Protein AF-A0A382WDV9-F1 (afdb_monomer)

Radius of gyration: 20.96 Å; Cα contacts (8 Å, |Δi|>4): 242; chains: 1; bounding box: 57×38×76 Å

Mean predicted aligned error: 8.62 Å

pLDDT: mean 84.41, std 13.48, range [35.91, 97.94]

Foldseek 3Di:
DVVVLVVVLVVVLVVVVVVLVVLCVVQQPDDADPVLLVCLAPVVVVVCVVVVNPPPDPPVVSVVVNLSNLLSVLVSQLSPLVSLVVSLVSLVSVCRNPVLALRSLLSQLSSLVSVLVSLVVCVVSVVCVSLVVNQVSLVSNLVSLVSSVVNADLPAHDPVCLSSLVVLLVSLLVCLVCCVSNVNDLVVSLVSLVVNLSSLVSNCVHPVVSVVSNVSSVVSNVVSVVVVDDPPPDD

Structure (mmCIF, N/CA/C/O backbone):
data_AF-A0A382WDV9-F1
#
_entry.id   AF-A0A382WDV9-F1
#
loop_
_atom_site.group_PDB
_atom_site.id
_atom_site.type_symbol
_atom_site.label_atom_id
_atom_site.label_alt_id
_atom_site.label_comp_id
_atom_site.label_asym_id
_atom_site.label_entity_id
_atom_site.label_seq_id
_atom_site.pdbx_PDB_ins_code
_atom_site.Cartn_x
_atom_site.Cartn_y
_atom_site.Cartn_z
_atom_site.occupancy
_atom_site.B_iso_or_equiv
_atom_site.auth_seq_id
_atom_site.auth_comp_id
_atom_site.auth_asym_id
_atom_site.auth_atom_id
_atom_site.pdbx_PDB_model_num
ATOM 1 N N . ALA A 1 1 ? -31.879 4.215 -8.673 1.00 59.59 1 ALA A N 1
ATOM 2 C CA . ALA A 1 1 ? -30.842 4.156 -7.616 1.00 59.59 1 ALA A CA 1
ATOM 3 C C . ALA A 1 1 ? -29.435 3.907 -8.178 1.00 59.59 1 ALA A C 1
ATOM 5 O O . ALA A 1 1 ? -28.600 4.791 -8.050 1.00 59.59 1 ALA A O 1
ATOM 6 N N . LYS A 1 2 ? -29.175 2.777 -8.861 1.00 63.53 2 LYS A N 1
ATOM 7 C CA . LYS A 1 2 ? -27.837 2.413 -9.382 1.00 63.53 2 LYS A CA 1
ATOM 8 C C . LYS A 1 2 ? -27.229 3.444 -10.350 1.00 63.53 2 LYS A C 1
ATOM 10 O O . LYS A 1 2 ? -26.086 3.828 -10.171 1.00 63.53 2 LYS A O 1
ATOM 15 N N . ILE A 1 3 ? -28.017 3.966 -11.297 1.00 71.56 3 ILE A N 1
ATOM 16 C CA . ILE A 1 3 ? -27.555 4.981 -12.267 1.00 71.56 3 ILE A CA 1
ATOM 17 C C . ILE A 1 3 ? -27.091 6.265 -11.561 1.00 71.56 3 ILE A C 1
ATOM 19 O O . ILE A 1 3 ? -26.013 6.756 -11.848 1.00 71.56 3 ILE A O 1
ATOM 23 N N . ILE A 1 4 ? -27.847 6.760 -10.575 1.00 73.94 4 ILE A N 1
ATOM 24 C CA . ILE A 1 4 ? -27.496 7.972 -9.810 1.00 73.94 4 ILE A CA 1
ATOM 25 C C . ILE A 1 4 ? -26.181 7.780 -9.036 1.00 73.94 4 ILE A C 1
ATOM 27 O O . ILE A 1 4 ? -25.379 8.706 -8.925 1.00 73.94 4 ILE A O 1
ATOM 31 N N . LEU A 1 5 ? -25.960 6.582 -8.496 1.00 72.12 5 LEU A N 1
ATOM 32 C CA . LEU A 1 5 ? -24.744 6.219 -7.770 1.00 72.12 5 LEU A CA 1
ATOM 33 C C . LEU A 1 5 ? -23.534 6.182 -8.715 1.00 72.12 5 LEU A C 1
ATOM 35 O O . LEU A 1 5 ? -22.512 6.797 -8.417 1.00 72.12 5 LEU A O 1
ATOM 39 N N . GLU A 1 6 ? -23.685 5.564 -9.886 1.00 73.38 6 GLU A N 1
ATOM 40 C CA . GLU A 1 6 ? -22.664 5.558 -10.941 1.00 73.38 6 GLU A CA 1
ATOM 41 C C . GLU A 1 6 ? -22.362 6.976 -11.449 1.00 73.38 6 GLU A C 1
ATOM 43 O O . GLU A 1 6 ? -21.198 7.343 -11.584 1.00 73.38 6 GLU A O 1
ATOM 48 N N . THR A 1 7 ? -23.375 7.831 -11.632 1.00 77.12 7 THR A N 1
ATOM 49 C CA . THR A 1 7 ? -23.177 9.237 -12.023 1.00 77.12 7 THR A CA 1
ATOM 50 C C . THR A 1 7 ? -22.408 10.022 -10.958 1.00 77.12 7 THR A C 1
ATOM 52 O O . THR A 1 7 ? -21.494 10.775 -11.286 1.00 77.12 7 THR A O 1
ATOM 55 N N . LYS A 1 8 ? -22.717 9.833 -9.668 1.00 75.56 8 LYS A N 1
ATOM 56 C CA . LYS A 1 8 ? -21.982 10.478 -8.565 1.00 75.56 8 LYS A CA 1
ATOM 57 C C . LYS A 1 8 ? -20.535 9.992 -8.469 1.00 75.56 8 LYS A C 1
ATOM 59 O O . LYS A 1 8 ? -19.645 10.784 -8.163 1.00 75.56 8 LYS A O 1
ATOM 64 N N . LEU A 1 9 ? -20.293 8.705 -8.719 1.00 77.12 9 LEU A N 1
ATOM 65 C CA . LEU A 1 9 ? -18.945 8.147 -8.752 1.00 77.12 9 LEU A CA 1
ATOM 66 C C . LEU A 1 9 ? -18.163 8.714 -9.941 1.00 77.12 9 LEU A C 1
ATOM 68 O O . LEU A 1 9 ? -17.035 9.161 -9.761 1.00 77.12 9 LEU A O 1
ATOM 72 N N . ALA A 1 10 ? -18.783 8.761 -11.121 1.00 75.62 10 ALA A N 1
ATOM 73 C CA . ALA A 1 10 ? -18.202 9.346 -12.322 1.00 75.62 10 ALA A CA 1
ATOM 74 C C . ALA A 1 10 ? -17.851 10.829 -12.127 1.00 75.62 10 ALA A C 1
ATOM 76 O O . ALA A 1 10 ? -16.757 11.231 -12.501 1.00 75.62 10 ALA A O 1
ATOM 77 N N . LEU A 1 11 ? -18.711 11.620 -11.471 1.00 76.69 11 LEU A N 1
ATOM 78 C CA . LEU A 1 11 ? -18.422 13.019 -11.126 1.00 76.69 11 LEU A CA 1
ATOM 79 C C . LEU A 1 11 ? -17.193 13.145 -10.215 1.00 76.69 11 LEU A C 1
ATOM 81 O O . LEU A 1 11 ? -16.275 13.898 -10.525 1.00 76.69 11 LEU A O 1
ATOM 85 N N . LYS A 1 12 ? -17.117 12.347 -9.142 1.00 74.69 12 LYS A N 1
ATOM 86 C CA . LYS A 1 12 ? -15.939 12.339 -8.254 1.00 74.69 12 LYS A CA 1
ATOM 87 C C . LYS A 1 12 ? -14.660 11.909 -8.978 1.00 74.69 12 LYS A C 1
ATOM 89 O O . LYS A 1 12 ? -13.590 12.443 -8.698 1.00 74.69 12 LYS A O 1
ATOM 94 N N . LEU A 1 13 ? -14.756 10.939 -9.888 1.00 72.44 13 LEU A N 1
ATOM 95 C CA . LEU A 1 13 ? -13.628 10.499 -10.711 1.00 72.44 13 LEU A CA 1
ATOM 96 C C . LEU A 1 13 ? -13.225 11.560 -11.746 1.00 72.44 13 LEU A C 1
ATOM 98 O O . LEU A 1 13 ? -12.039 11.697 -12.023 1.00 72.44 13 LEU A O 1
ATOM 102 N N . LEU A 1 14 ? -14.176 12.331 -12.279 1.00 73.50 14 LEU A N 1
ATOM 103 C CA . LEU A 1 14 ? -13.928 13.420 -13.227 1.00 73.50 14 LEU A CA 1
ATOM 104 C C . LEU A 1 14 ? -13.177 14.583 -12.568 1.00 73.50 14 LEU A C 1
ATOM 106 O O . LEU A 1 14 ? -12.184 15.057 -13.120 1.00 73.50 14 LEU A O 1
ATOM 110 N N . ASP A 1 15 ? -13.610 15.004 -11.379 1.00 70.75 15 ASP A N 1
ATOM 111 C CA . ASP A 1 15 ? -12.927 16.052 -10.611 1.00 70.75 15 ASP A CA 1
ATOM 112 C C . ASP A 1 15 ? -11.486 15.640 -10.288 1.00 70.75 15 ASP A C 1
ATOM 114 O O . ASP A 1 15 ? -10.549 16.425 -10.434 1.00 70.75 15 ASP A O 1
ATOM 118 N N . PHE A 1 16 ? -11.293 14.367 -9.940 1.00 69.19 16 PHE A N 1
ATOM 119 C CA . PHE A 1 16 ? -9.974 13.787 -9.734 1.00 69.19 16 PHE A CA 1
ATOM 120 C C . PHE A 1 16 ? -9.146 13.698 -11.037 1.00 69.19 16 PHE A C 1
ATOM 122 O O . PHE A 1 16 ? -7.946 13.973 -11.032 1.00 69.19 16 PHE A O 1
ATOM 129 N N . SER A 1 17 ? -9.776 13.401 -12.178 1.00 67.69 17 SER A N 1
ATOM 130 C CA . SER A 1 17 ? -9.111 13.293 -13.486 1.00 67.69 17 SER A CA 1
ATOM 131 C C . SER A 1 17 ? -8.496 14.608 -13.973 1.00 67.69 17 SER A C 1
ATOM 133 O O . SER A 1 17 ? -7.507 14.573 -14.703 1.00 67.69 17 S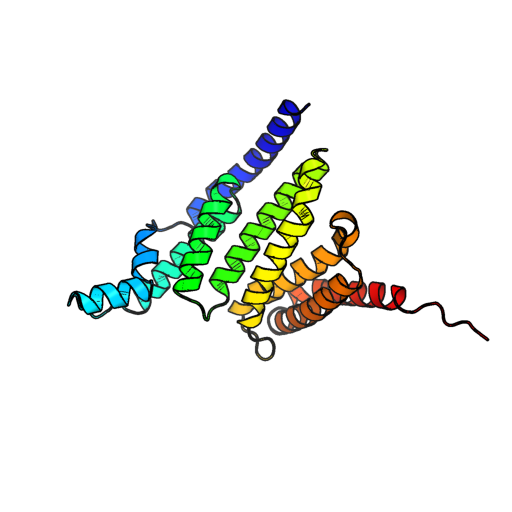ER A O 1
ATOM 135 N N . ARG A 1 18 ? -9.045 15.767 -13.583 1.00 64.31 18 ARG A N 1
ATOM 136 C CA . ARG A 1 18 ? -8.480 17.079 -13.952 1.00 64.31 18 ARG A CA 1
ATOM 137 C C . ARG A 1 18 ? -7.111 17.323 -13.312 1.00 64.31 18 ARG A C 1
ATOM 139 O O . ARG A 1 18 ? -6.245 17.918 -13.943 1.00 64.31 18 ARG A O 1
ATOM 146 N N . SER A 1 19 ? -6.899 16.816 -12.097 1.00 71.56 19 SER A N 1
ATOM 147 C CA . SER A 1 19 ? -5.581 16.804 -11.445 1.00 71.56 19 SER A CA 1
ATOM 148 C C . SER A 1 19 ? -4.627 15.842 -12.153 1.00 71.56 19 SER A C 1
ATOM 150 O O . SER A 1 19 ? -3.461 16.164 -12.382 1.00 71.56 19 SER A O 1
ATOM 152 N N . LEU A 1 20 ? -5.138 14.677 -12.554 1.00 75.69 20 LEU A N 1
ATOM 153 C CA . LEU A 1 20 ? -4.334 13.601 -13.125 1.00 75.69 20 LEU A CA 1
ATOM 154 C C . LEU A 1 20 ? -3.690 13.969 -14.468 1.00 75.69 20 LEU A C 1
ATOM 156 O O . LEU A 1 20 ? -2.572 13.553 -14.741 1.00 75.69 20 LEU A O 1
ATOM 160 N N . ASP A 1 21 ? -4.354 14.780 -15.290 1.00 73.38 21 ASP A N 1
ATOM 161 C CA . ASP A 1 21 ? -3.814 15.241 -16.575 1.00 73.38 21 ASP A CA 1
ATOM 162 C C . ASP A 1 21 ? -2.505 16.045 -16.411 1.00 73.38 21 ASP A C 1
ATOM 164 O O . ASP A 1 21 ? -1.552 15.880 -17.178 1.00 73.38 21 ASP A O 1
ATOM 168 N N . SER A 1 22 ? -2.409 16.859 -15.352 1.00 76.88 22 SER A N 1
ATOM 169 C CA . SER A 1 22 ? -1.159 17.550 -15.005 1.00 76.88 22 SER A CA 1
ATOM 170 C C . SER A 1 22 ? -0.066 16.590 -14.519 1.00 76.88 22 SER A C 1
ATOM 172 O O . SER A 1 22 ? 1.091 16.736 -14.912 1.00 76.88 22 SER A O 1
ATOM 174 N N . GLU A 1 23 ? -0.428 15.567 -13.739 1.00 73.00 23 GLU A N 1
ATOM 175 C CA . GLU A 1 23 ? 0.510 14.549 -13.251 1.00 73.00 23 GLU A CA 1
ATOM 176 C C . GLU A 1 23 ? 1.033 13.659 -14.384 1.00 73.00 23 GLU A C 1
ATOM 178 O O . GLU A 1 23 ? 2.219 13.338 -14.409 1.00 73.00 23 GLU A O 1
ATOM 183 N N . ILE A 1 24 ? 0.182 13.299 -15.351 1.00 76.38 24 ILE A N 1
ATOM 184 C CA . ILE A 1 24 ? 0.565 12.519 -16.535 1.00 76.38 24 ILE A CA 1
ATOM 185 C C . ILE A 1 24 ? 1.657 13.247 -17.311 1.00 76.38 24 ILE A C 1
ATOM 187 O O . ILE A 1 24 ? 2.703 12.660 -17.583 1.00 76.38 24 ILE A O 1
ATOM 191 N N . ARG A 1 25 ? 1.442 14.531 -17.624 1.00 74.62 25 ARG A N 1
ATOM 192 C CA . ARG A 1 25 ? 2.422 15.337 -18.365 1.00 74.62 25 ARG A CA 1
ATOM 193 C C . ARG A 1 25 ? 3.723 15.550 -17.595 1.00 74.62 25 ARG A C 1
ATOM 195 O O . ARG A 1 25 ? 4.776 15.639 -18.216 1.00 74.62 25 ARG A O 1
ATOM 202 N N . ALA A 1 26 ? 3.659 15.628 -16.266 1.00 76.88 26 ALA A N 1
ATOM 203 C CA . ALA A 1 26 ? 4.842 15.807 -15.430 1.00 76.88 26 ALA A CA 1
ATOM 204 C C . ALA A 1 26 ? 5.667 14.516 -15.270 1.00 76.88 26 ALA A C 1
ATOM 206 O O . ALA A 1 26 ? 6.895 14.577 -15.255 1.00 76.88 26 ALA A O 1
ATOM 207 N N . ASN A 1 27 ? 5.010 13.355 -15.156 1.00 73.75 27 ASN A N 1
ATOM 208 C CA . ASN A 1 27 ? 5.662 12.095 -14.781 1.00 73.75 27 ASN A CA 1
ATOM 209 C C . ASN A 1 27 ? 5.955 11.163 -15.967 1.00 73.75 27 ASN A C 1
ATOM 211 O O . ASN A 1 27 ? 6.948 10.436 -15.934 1.00 73.75 27 ASN A O 1
ATOM 215 N N . ILE A 1 28 ? 5.124 11.163 -17.016 1.00 77.94 28 ILE A N 1
ATOM 216 C CA . ILE A 1 28 ? 5.338 10.347 -18.220 1.00 77.94 28 ILE A CA 1
ATOM 217 C C . ILE A 1 28 ? 5.990 11.225 -19.288 1.00 77.94 28 ILE A C 1
ATOM 219 O O . ILE A 1 28 ? 5.332 11.796 -20.152 1.00 77.94 28 ILE A O 1
ATOM 223 N N . THR A 1 29 ? 7.316 11.333 -19.218 1.00 73.06 29 THR A N 1
ATOM 224 C CA . THR A 1 29 ? 8.123 12.110 -20.175 1.00 73.06 29 THR A CA 1
ATOM 225 C C . THR A 1 29 ? 8.648 11.271 -21.343 1.00 73.06 29 THR A C 1
ATOM 227 O O . THR A 1 29 ? 9.162 11.823 -22.313 1.00 73.06 29 THR A O 1
ATOM 230 N N . MET A 1 30 ? 8.522 9.940 -21.273 1.00 74.69 30 MET A N 1
ATOM 231 C CA . MET A 1 30 ? 8.955 9.003 -22.314 1.00 74.69 30 MET A CA 1
ATOM 232 C C . MET A 1 30 ? 7.939 7.869 -22.494 1.00 74.69 30 MET A C 1
ATOM 234 O O . MET A 1 30 ? 7.407 7.377 -21.494 1.00 74.69 30 MET A O 1
ATOM 238 N N . PRO A 1 31 ? 7.708 7.400 -23.735 1.00 74.75 31 PRO A N 1
ATOM 239 C CA . PRO A 1 31 ? 6.879 6.230 -23.976 1.00 74.75 31 PRO A CA 1
ATOM 240 C C . PRO A 1 31 ? 7.546 4.957 -23.437 1.00 74.75 31 PRO A C 1
ATOM 242 O O . PRO A 1 31 ? 8.778 4.861 -23.324 1.00 74.75 31 PRO A O 1
ATOM 245 N N . LEU A 1 32 ? 6.699 3.983 -23.117 1.00 78.94 32 LEU A N 1
ATOM 246 C CA . LEU A 1 32 ? 7.071 2.654 -22.652 1.00 78.94 32 LEU A CA 1
ATOM 247 C C . LEU A 1 32 ? 6.229 1.622 -23.404 1.00 78.94 32 LEU A C 1
ATOM 249 O O . LEU A 1 32 ? 5.005 1.617 -23.256 1.00 78.94 32 LEU A O 1
ATOM 253 N N . SER A 1 33 ? 6.876 0.748 -24.174 1.00 81.25 33 SER A N 1
ATOM 254 C CA . SER A 1 33 ? 6.244 -0.491 -24.638 1.00 81.25 33 SER A CA 1
ATOM 255 C C . SER A 1 33 ? 6.347 -1.576 -23.565 1.00 81.25 33 SER A C 1
ATOM 257 O O . SER A 1 33 ? 7.336 -1.651 -22.838 1.00 81.25 33 SER A O 1
ATOM 259 N N . MET A 1 34 ? 5.343 -2.451 -23.476 1.00 77.00 34 MET A N 1
ATOM 260 C CA . MET A 1 34 ? 5.409 -3.619 -22.591 1.00 77.00 34 MET A CA 1
ATOM 261 C C . MET A 1 34 ? 6.521 -4.586 -23.018 1.00 77.00 34 MET A C 1
ATOM 263 O O . MET A 1 34 ? 7.172 -5.184 -22.161 1.00 77.00 34 MET A O 1
ATOM 267 N N . ASP A 1 35 ? 6.794 -4.661 -24.324 1.00 79.38 35 ASP A N 1
ATOM 268 C CA . ASP A 1 35 ? 7.862 -5.491 -24.882 1.00 79.38 35 ASP A CA 1
ATOM 269 C C . ASP A 1 35 ? 9.232 -5.083 -24.317 1.00 79.38 35 ASP A C 1
ATOM 271 O O . ASP A 1 35 ? 10.061 -5.943 -24.030 1.00 79.38 35 ASP A O 1
ATOM 275 N N . GLU A 1 36 ? 9.450 -3.783 -24.046 1.00 77.19 36 GLU A N 1
ATOM 276 C CA . GLU A 1 36 ? 10.684 -3.291 -23.410 1.00 77.19 36 GLU A CA 1
ATOM 277 C C . GLU A 1 36 ? 10.921 -3.951 -22.044 1.00 77.19 36 GLU A C 1
ATOM 279 O O . GLU A 1 36 ? 12.068 -4.204 -21.689 1.00 77.19 36 GLU A O 1
ATOM 284 N N . ILE A 1 37 ? 9.863 -4.247 -21.279 1.00 77.69 37 ILE A N 1
ATOM 285 C CA . ILE A 1 37 ? 9.969 -4.938 -19.985 1.00 77.69 37 ILE A CA 1
ATOM 286 C C . ILE A 1 37 ? 10.196 -6.438 -20.200 1.00 77.69 37 ILE A C 1
ATOM 288 O O . ILE A 1 37 ? 11.010 -7.039 -19.500 1.00 77.69 37 ILE A O 1
ATOM 292 N N . ASP A 1 38 ? 9.511 -7.045 -21.171 1.00 78.44 38 ASP A N 1
ATOM 293 C CA . ASP A 1 38 ? 9.645 -8.474 -21.470 1.00 78.44 38 ASP A CA 1
ATOM 294 C C . ASP A 1 38 ? 11.059 -8.836 -21.947 1.00 78.44 38 ASP A C 1
ATOM 296 O O . ASP A 1 38 ? 11.594 -9.874 -21.547 1.00 78.44 38 ASP A O 1
ATOM 300 N N . HIS A 1 39 ? 11.713 -7.946 -22.698 1.00 74.81 39 HIS A N 1
ATOM 301 C CA . HIS A 1 39 ? 13.114 -8.096 -23.093 1.00 74.81 39 HIS A CA 1
ATOM 302 C C . HIS A 1 39 ? 14.090 -8.104 -21.905 1.00 74.81 39 HIS A C 1
ATOM 304 O O . HIS A 1 39 ? 15.186 -8.652 -22.021 1.00 74.81 39 HIS A O 1
ATOM 310 N N . LEU A 1 40 ? 13.703 -7.553 -20.748 1.00 73.12 40 LEU A N 1
ATOM 311 C CA . LEU A 1 40 ? 14.511 -7.605 -19.525 1.00 73.12 40 LEU A CA 1
ATOM 312 C C . LEU A 1 40 ? 14.323 -8.900 -18.727 1.00 73.12 40 LEU A C 1
ATOM 314 O O . LEU A 1 40 ? 15.036 -9.119 -17.745 1.00 73.12 40 LEU A O 1
ATOM 318 N N . SER A 1 41 ? 13.366 -9.751 -19.105 1.00 73.31 41 SER A N 1
ATOM 319 C CA . SER A 1 41 ? 13.110 -11.000 -18.393 1.00 73.31 41 SER A CA 1
ATOM 320 C C . SER A 1 41 ? 14.307 -11.953 -18.518 1.00 73.31 41 SER A C 1
ATOM 322 O O . SER A 1 41 ? 14.784 -12.193 -19.632 1.00 73.31 41 SER A O 1
ATOM 324 N N . PRO A 1 42 ? 14.744 -12.609 -17.422 1.00 66.50 42 PRO A N 1
ATOM 325 C CA . PRO A 1 42 ? 15.797 -13.628 -17.473 1.00 66.50 42 PRO A CA 1
ATOM 326 C C . PRO A 1 42 ? 15.496 -14.762 -18.463 1.00 66.50 42 PRO A C 1
ATOM 328 O O . PRO A 1 42 ? 16.408 -15.341 -19.047 1.00 66.50 42 PRO A O 1
ATOM 331 N N . ARG A 1 43 ? 14.207 -15.064 -18.685 1.00 67.62 43 ARG A N 1
ATOM 332 C CA . ARG A 1 43 ? 13.769 -16.055 -19.679 1.00 67.62 43 ARG A CA 1
ATOM 333 C C . ARG A 1 43 ? 14.050 -15.595 -21.104 1.00 67.62 43 ARG A C 1
ATOM 335 O O . ARG A 1 43 ? 14.486 -16.401 -21.915 1.00 67.62 43 ARG A O 1
ATOM 342 N N . HIS A 1 44 ? 13.813 -14.319 -21.397 1.00 63.91 44 HIS A N 1
ATOM 343 C CA . HIS A 1 44 ? 14.075 -13.758 -22.716 1.00 63.91 44 HIS A CA 1
ATOM 344 C C . HIS A 1 44 ? 15.580 -13.740 -23.010 1.00 63.91 44 HIS A C 1
ATOM 346 O O . HIS A 1 44 ? 15.993 -14.183 -24.077 1.00 63.91 44 HIS A O 1
ATOM 352 N N . GLY A 1 45 ? 16.404 -13.351 -22.029 1.00 61.34 45 GLY A N 1
ATOM 353 C CA . GLY A 1 45 ? 17.865 -13.427 -22.134 1.00 61.34 45 GLY A CA 1
ATOM 354 C C . GLY A 1 45 ? 18.373 -14.843 -22.431 1.00 61.34 45 GLY A C 1
ATOM 355 O O . GLY A 1 45 ? 19.147 -15.022 -23.364 1.00 61.34 45 GLY A O 1
ATOM 356 N N . ALA A 1 46 ? 17.870 -15.857 -21.717 1.00 61.22 46 ALA A N 1
ATOM 357 C CA . ALA A 1 46 ? 18.246 -17.255 -21.945 1.00 61.22 46 ALA A CA 1
ATOM 358 C C . ALA A 1 46 ? 17.839 -17.774 -23.339 1.00 61.22 46 ALA A C 1
ATOM 360 O O . ALA A 1 46 ? 18.587 -18.523 -23.963 1.00 61.22 46 ALA A O 1
ATOM 361 N N . VAL A 1 47 ? 16.669 -17.367 -23.847 1.00 64.50 47 VAL A N 1
ATOM 362 C CA . VAL A 1 47 ? 16.213 -17.721 -25.203 1.00 64.50 47 VAL A CA 1
ATOM 363 C C . VAL A 1 47 ? 17.088 -17.053 -26.266 1.00 64.50 47 VAL A C 1
ATOM 365 O O . VAL A 1 47 ? 17.493 -17.711 -27.219 1.00 64.50 47 VAL A O 1
ATOM 368 N N . MET A 1 48 ? 17.423 -15.773 -26.101 1.00 62.41 48 MET A N 1
ATOM 369 C CA . MET A 1 48 ? 18.271 -15.049 -27.057 1.00 62.41 48 MET A CA 1
ATOM 370 C C . MET A 1 48 ? 19.719 -15.556 -27.045 1.00 62.41 48 MET A C 1
ATOM 372 O O . MET A 1 48 ? 20.329 -15.688 -28.106 1.00 62.41 48 MET A O 1
ATOM 376 N N . GLU A 1 49 ? 20.238 -15.925 -25.871 1.00 61.62 49 GLU A N 1
ATOM 377 C CA . GLU A 1 49 ? 21.546 -16.569 -25.719 1.00 61.62 49 GLU A CA 1
ATOM 378 C C . GLU A 1 49 ? 21.576 -17.956 -26.382 1.00 61.62 49 GLU A C 1
ATOM 380 O O . GLU A 1 49 ? 22.522 -18.269 -27.106 1.00 61.62 49 GLU A O 1
ATOM 385 N N . PHE A 1 50 ? 20.511 -18.752 -26.225 1.00 66.50 50 PHE A N 1
ATOM 386 C CA . PHE A 1 50 ? 20.349 -20.039 -26.911 1.00 66.50 50 PHE A CA 1
ATOM 387 C C . PHE A 1 50 ? 20.278 -19.896 -28.442 1.00 66.50 50 PHE A C 1
ATOM 389 O O . PHE A 1 50 ? 20.814 -20.731 -29.165 1.00 66.50 50 PHE A O 1
ATOM 396 N N . LEU A 1 51 ? 19.666 -18.820 -28.947 1.00 75.81 51 LEU A N 1
ATOM 397 C CA . LEU A 1 51 ? 19.559 -18.522 -30.382 1.00 75.81 51 LEU A CA 1
ATOM 398 C C . LEU A 1 51 ? 20.822 -17.869 -30.979 1.00 75.81 51 LEU A C 1
ATOM 400 O O . LEU A 1 51 ? 20.810 -17.450 -32.135 1.00 75.81 51 LEU A O 1
ATOM 404 N N . GLY A 1 52 ? 21.917 -17.771 -30.216 1.00 56.72 52 GLY A N 1
ATOM 405 C CA . GLY A 1 52 ? 23.190 -17.211 -30.682 1.00 56.72 52 GLY A CA 1
ATOM 406 C C . GLY A 1 52 ? 23.201 -15.686 -30.819 1.00 56.72 52 GLY A C 1
ATOM 407 O O . GLY A 1 52 ? 24.197 -15.117 -31.268 1.00 56.72 52 GLY A O 1
ATOM 408 N N . ASN A 1 53 ? 22.131 -15.008 -30.396 1.00 58.34 53 ASN A N 1
ATOM 409 C CA . ASN A 1 53 ? 22.013 -13.560 -30.466 1.00 58.34 53 ASN A CA 1
ATOM 410 C C . ASN A 1 53 ? 22.616 -12.947 -29.196 1.00 58.34 53 ASN A C 1
ATOM 412 O O . ASN A 1 53 ? 21.929 -12.639 -28.222 1.00 58.34 53 ASN A O 1
ATOM 416 N N . LYS A 1 54 ? 23.944 -12.790 -29.186 1.00 52.00 54 LYS A N 1
ATOM 417 C CA . LYS A 1 54 ? 24.631 -12.022 -28.144 1.00 52.00 54 LYS A CA 1
ATOM 418 C C . LYS A 1 54 ? 24.415 -10.533 -28.392 1.00 52.00 54 LYS A C 1
ATOM 420 O O . LYS A 1 54 ? 25.306 -9.852 -28.896 1.00 52.00 54 LYS A O 1
ATOM 425 N N . GLU A 1 55 ? 23.276 -9.996 -27.962 1.00 53.47 55 GLU A N 1
ATOM 426 C CA . GLU A 1 55 ? 23.228 -8.578 -27.595 1.00 53.47 55 GLU A CA 1
ATOM 427 C C . GLU A 1 55 ? 24.079 -8.381 -26.329 1.00 53.47 55 GLU A C 1
ATOM 429 O O . GLU A 1 55 ? 23.605 -8.293 -25.196 1.00 53.47 55 GLU A O 1
ATOM 434 N N . LEU A 1 56 ? 25.397 -8.376 -26.535 1.00 45.16 56 LEU A N 1
ATOM 435 C CA . LEU A 1 56 ? 26.402 -7.978 -25.565 1.00 45.16 56 LEU A CA 1
ATOM 436 C C . LEU A 1 56 ? 26.171 -6.502 -25.227 1.00 45.16 56 LEU A C 1
ATOM 438 O O . LEU A 1 56 ? 26.692 -5.606 -25.884 1.00 45.16 56 LEU A O 1
ATOM 442 N N . GLY A 1 57 ? 25.382 -6.254 -24.185 1.00 47.44 57 GLY A N 1
ATOM 443 C CA . GLY A 1 57 ? 25.313 -4.947 -23.541 1.00 47.44 57 GLY A CA 1
ATOM 444 C C . GLY A 1 57 ? 23.942 -4.283 -23.570 1.00 47.44 57 GLY A C 1
ATOM 445 O O . GLY A 1 57 ? 23.798 -3.159 -24.057 1.00 47.44 57 GLY A O 1
ATOM 446 N N . SER A 1 58 ? 22.963 -4.868 -22.876 1.00 52.50 58 SER A N 1
ATOM 447 C CA . SER A 1 58 ? 22.062 -4.017 -22.092 1.00 52.50 58 SER A CA 1
ATOM 448 C C . SER A 1 58 ? 22.921 -3.335 -21.025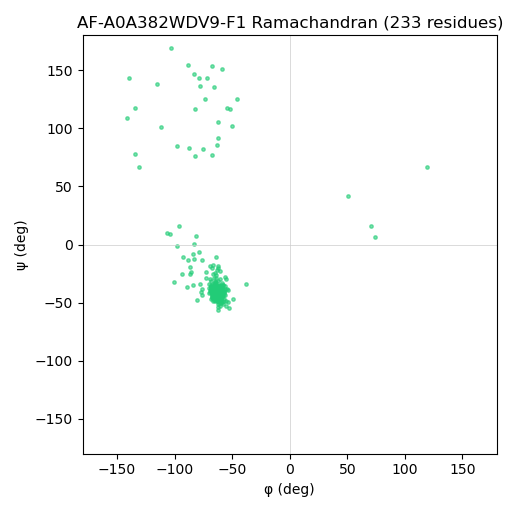 1.00 52.50 58 SER A C 1
ATOM 450 O O . SER A 1 58 ? 23.085 -3.843 -19.917 1.00 52.50 58 SER A O 1
ATOM 452 N N . THR A 1 59 ? 23.540 -2.207 -21.386 1.00 62.41 59 THR A N 1
ATOM 453 C CA . THR A 1 59 ? 24.217 -1.314 -20.447 1.00 62.41 59 THR A CA 1
ATOM 454 C C . THR A 1 59 ? 23.282 -1.133 -19.262 1.00 62.41 59 THR A C 1
ATOM 456 O O . THR A 1 59 ? 22.125 -0.781 -19.454 1.00 62.41 59 THR A O 1
ATOM 459 N N . TYR A 1 60 ? 23.749 -1.412 -18.047 1.00 64.12 60 TYR A N 1
ATOM 460 C CA . TYR A 1 60 ? 22.996 -1.286 -16.791 1.00 64.12 60 TYR A CA 1
ATOM 461 C C . TYR A 1 60 ? 22.063 -0.051 -16.750 1.00 64.12 60 TYR A C 1
ATOM 463 O O . TYR A 1 60 ? 20.937 -0.113 -16.259 1.00 64.12 60 TYR A O 1
ATOM 471 N N . ASN A 1 61 ? 22.491 1.044 -17.382 1.00 74.31 61 ASN A N 1
ATOM 472 C CA . ASN A 1 61 ? 21.723 2.268 -17.599 1.00 74.31 61 ASN A CA 1
ATOM 473 C C . ASN A 1 61 ? 20.404 2.082 -18.380 1.00 74.31 61 ASN A C 1
ATOM 475 O O . ASN A 1 61 ? 19.399 2.665 -17.985 1.00 74.31 61 ASN A O 1
ATOM 479 N N . LYS A 1 62 ? 20.365 1.276 -19.452 1.00 77.62 62 LYS A N 1
ATOM 480 C CA . LYS A 1 62 ? 19.141 0.955 -20.213 1.00 77.62 62 LYS A CA 1
ATOM 481 C C . LYS A 1 62 ? 18.144 0.170 -19.360 1.00 77.62 62 LYS A C 1
ATOM 483 O O . LYS A 1 62 ? 16.970 0.523 -19.316 1.00 77.62 62 LYS A O 1
ATOM 488 N N . HIS A 1 63 ? 18.626 -0.834 -18.629 1.00 79.44 63 HIS A N 1
ATOM 489 C CA . HIS A 1 63 ? 17.805 -1.633 -17.718 1.00 79.44 63 HIS A CA 1
ATOM 490 C C . HIS A 1 63 ? 17.164 -0.760 -16.627 1.00 79.44 63 HIS A C 1
ATOM 492 O O . HIS A 1 63 ? 15.947 -0.754 -16.449 1.00 79.44 63 HIS A O 1
ATOM 498 N N . GLN A 1 64 ? 17.976 0.066 -15.961 1.00 81.06 64 GLN A N 1
ATOM 499 C CA . GLN A 1 64 ? 17.499 1.008 -14.946 1.00 81.06 64 GLN A CA 1
ATOM 500 C C . GLN A 1 64 ? 16.538 2.059 -15.519 1.00 81.06 64 GLN A C 1
ATOM 502 O O . GLN A 1 64 ? 15.581 2.449 -14.850 1.00 81.06 64 GLN A O 1
ATOM 507 N N . LEU A 1 65 ? 16.754 2.510 -16.759 1.00 83.69 65 LEU A N 1
ATOM 508 C CA . LEU A 1 65 ? 15.856 3.445 -17.434 1.00 83.69 65 LEU A CA 1
ATOM 509 C C . LEU A 1 65 ? 14.469 2.830 -17.663 1.00 83.69 65 LEU A C 1
ATOM 511 O O . LEU A 1 65 ? 13.470 3.463 -17.326 1.00 83.69 65 LEU A O 1
ATOM 515 N N . ILE A 1 66 ? 14.398 1.604 -18.187 1.00 84.06 66 ILE A N 1
ATOM 516 C CA . ILE A 1 66 ? 13.129 0.907 -18.449 1.00 84.06 66 ILE A CA 1
ATOM 517 C C . ILE A 1 66 ? 12.363 0.666 -17.141 1.00 84.06 66 ILE A C 1
ATOM 519 O O . ILE A 1 66 ? 11.166 0.944 -17.075 1.00 84.06 66 ILE A O 1
ATOM 523 N N . ILE A 1 67 ? 13.048 0.251 -16.068 1.00 85.38 67 ILE A N 1
ATOM 524 C CA . ILE A 1 67 ? 12.425 0.095 -14.743 1.00 85.38 67 ILE A CA 1
ATOM 525 C C . ILE A 1 67 ? 11.836 1.425 -14.256 1.00 85.38 67 ILE A C 1
ATOM 527 O O . ILE A 1 67 ? 10.688 1.468 -13.813 1.00 85.38 67 ILE A O 1
ATOM 531 N N . ARG A 1 68 ? 12.585 2.531 -14.362 1.00 85.06 68 ARG A N 1
ATOM 532 C CA . ARG A 1 68 ? 12.100 3.860 -13.950 1.00 85.06 68 ARG A CA 1
ATOM 533 C C . ARG A 1 68 ? 10.886 4.305 -14.759 1.00 85.06 68 ARG A C 1
ATOM 535 O O . ARG A 1 68 ? 9.925 4.786 -14.162 1.00 85.06 68 ARG A O 1
ATOM 542 N N . LYS A 1 69 ? 10.898 4.106 -16.083 1.00 87.88 69 LYS A N 1
ATOM 543 C CA . LYS A 1 69 ? 9.737 4.371 -16.947 1.00 87.88 69 LYS A CA 1
ATOM 544 C C . LYS A 1 69 ? 8.520 3.567 -16.489 1.00 87.88 69 LYS A C 1
ATOM 546 O O . LYS A 1 69 ? 7.443 4.126 -16.318 1.00 87.88 69 LYS A O 1
ATOM 551 N N . ALA A 1 70 ? 8.695 2.268 -16.250 1.00 88.12 70 ALA A N 1
ATOM 552 C CA . ALA A 1 70 ? 7.613 1.386 -15.832 1.00 88.12 70 ALA A CA 1
ATOM 553 C C . ALA A 1 70 ? 7.031 1.782 -14.469 1.00 88.12 70 ALA A C 1
ATOM 555 O O . ALA A 1 70 ? 5.811 1.820 -14.315 1.00 88.12 70 ALA A O 1
ATOM 556 N N . ILE A 1 71 ? 7.877 2.170 -13.510 1.00 88.06 71 ILE A N 1
ATOM 557 C CA . ILE A 1 71 ? 7.427 2.722 -12.226 1.00 88.06 71 ILE A CA 1
ATOM 558 C C . ILE A 1 71 ? 6.647 4.027 -12.426 1.00 88.06 71 ILE A C 1
ATOM 560 O O . ILE A 1 71 ? 5.578 4.166 -11.839 1.00 88.06 71 ILE A O 1
ATOM 564 N N . ALA A 1 72 ? 7.123 4.948 -13.271 1.00 87.00 72 ALA A N 1
ATOM 565 C CA . ALA A 1 72 ? 6.435 6.212 -13.549 1.00 87.00 72 ALA A CA 1
ATOM 566 C C . ALA A 1 72 ? 5.051 5.997 -14.188 1.00 87.00 72 ALA A C 1
ATOM 568 O O . ALA A 1 72 ? 4.068 6.598 -13.757 1.00 87.00 72 ALA A O 1
ATOM 569 N N . VAL A 1 73 ? 4.947 5.080 -15.156 1.00 87.50 73 VAL A N 1
ATOM 570 C CA . VAL A 1 73 ? 3.664 4.698 -15.768 1.00 87.50 73 VAL A CA 1
ATOM 571 C C . VAL A 1 73 ? 2.729 4.078 -14.730 1.00 87.50 73 VAL A C 1
ATOM 573 O O . VAL A 1 73 ? 1.566 4.468 -14.640 1.00 87.50 73 VAL A O 1
ATOM 576 N N . MET A 1 74 ? 3.223 3.157 -13.898 1.00 88.56 74 MET A N 1
ATOM 577 C CA . MET A 1 74 ? 2.421 2.573 -12.819 1.00 88.56 74 MET A CA 1
ATOM 578 C C . MET A 1 74 ? 1.963 3.618 -11.792 1.00 88.56 74 MET A C 1
ATOM 580 O O . MET A 1 74 ? 0.880 3.475 -11.218 1.00 88.56 74 MET A O 1
ATOM 584 N N . ASP A 1 75 ? 2.755 4.670 -11.562 1.00 86.19 75 ASP A N 1
ATOM 585 C CA . ASP A 1 75 ? 2.408 5.749 -10.637 1.00 86.19 75 ASP A CA 1
ATOM 586 C C . ASP A 1 75 ? 1.204 6.560 -11.115 1.00 86.19 75 ASP A C 1
ATOM 588 O O . ASP A 1 75 ? 0.402 6.996 -10.298 1.00 86.19 75 ASP A O 1
ATOM 592 N N . ILE A 1 76 ? 0.996 6.649 -12.427 1.00 85.94 76 ILE A N 1
ATOM 593 C CA . ILE A 1 76 ? -0.236 7.180 -13.014 1.00 85.94 76 ILE A CA 1
ATOM 594 C C . ILE A 1 76 ? -1.344 6.123 -13.018 1.00 85.94 76 ILE A C 1
ATOM 596 O O . ILE A 1 76 ? -2.467 6.384 -12.590 1.00 85.94 76 ILE A O 1
ATOM 600 N N . VAL A 1 77 ? -1.047 4.902 -13.470 1.00 86.94 77 VAL A N 1
ATOM 601 C CA . VAL A 1 77 ? -2.040 3.824 -13.617 1.00 86.94 77 VAL A CA 1
ATOM 602 C C . VAL A 1 77 ? -2.745 3.503 -12.296 1.00 86.94 77 VAL A C 1
ATOM 604 O O . VAL A 1 77 ? -3.948 3.237 -12.300 1.00 86.94 77 VAL A O 1
ATOM 607 N N . LYS A 1 78 ? -2.056 3.589 -11.148 1.00 88.38 78 LYS A N 1
ATOM 608 C CA . LYS A 1 78 ? -2.668 3.361 -9.824 1.00 88.38 78 LYS A CA 1
ATOM 609 C C . LYS A 1 78 ? -3.867 4.284 -9.563 1.00 88.38 78 LYS A C 1
ATOM 611 O O . LYS A 1 78 ? -4.773 3.916 -8.818 1.00 88.38 78 LYS A O 1
ATOM 616 N N . HIS A 1 79 ? -3.892 5.469 -10.167 1.00 83.94 79 HIS A N 1
ATOM 617 C CA . HIS A 1 79 ? -4.952 6.460 -10.008 1.00 83.94 79 HIS A CA 1
ATOM 618 C C . HIS A 1 79 ? -6.165 6.204 -10.910 1.00 83.94 79 HIS A C 1
ATOM 620 O O . HIS A 1 79 ? -7.227 6.776 -10.675 1.00 83.94 79 HIS A O 1
ATOM 626 N N . ILE A 1 80 ? -6.041 5.305 -11.890 1.00 85.31 80 ILE A N 1
ATOM 627 C CA . ILE A 1 80 ? -7.051 5.036 -12.911 1.00 85.31 80 ILE A CA 1
ATOM 628 C C . ILE A 1 80 ? -7.629 3.626 -12.701 1.00 85.31 80 ILE A C 1
ATOM 630 O O . ILE A 1 80 ? -7.006 2.645 -13.111 1.00 85.31 80 ILE A O 1
ATOM 634 N N . PRO A 1 81 ? -8.832 3.478 -12.107 1.00 84.81 81 PRO A N 1
ATOM 635 C CA . PRO A 1 81 ? -9.374 2.166 -11.742 1.00 84.81 81 PRO A CA 1
ATOM 636 C C . PRO A 1 81 ? -9.449 1.150 -12.886 1.00 84.81 81 PRO A C 1
ATOM 638 O O . PRO A 1 81 ? -9.152 -0.025 -12.685 1.00 84.81 81 PRO A O 1
ATOM 641 N N . PHE A 1 82 ? -9.801 1.589 -14.098 1.00 84.75 82 PHE A N 1
ATOM 642 C CA . PHE A 1 82 ? -9.905 0.694 -15.256 1.00 84.75 82 PHE A CA 1
ATOM 643 C C . PHE A 1 82 ? -8.546 0.156 -15.734 1.00 84.75 82 PHE A C 1
ATOM 645 O O . PHE A 1 82 ? -8.506 -0.867 -16.413 1.00 84.75 82 PHE A O 1
ATOM 652 N N . LEU A 1 83 ? -7.438 0.797 -15.346 1.00 88.88 83 LEU A N 1
ATOM 653 C CA . LEU A 1 83 ? -6.078 0.363 -15.666 1.00 88.88 83 LEU A CA 1
ATOM 654 C C . LEU A 1 83 ? -5.416 -0.434 -14.538 1.00 88.88 83 LEU A C 1
ATOM 656 O O . LEU A 1 83 ? -4.296 -0.903 -14.715 1.00 88.88 83 LEU A O 1
ATOM 660 N N . HIS A 1 84 ? -6.071 -0.646 -13.391 1.00 91.88 84 HIS A N 1
ATOM 661 C CA . HIS A 1 84 ? -5.464 -1.378 -12.268 1.00 91.88 84 HIS A CA 1
ATOM 662 C C . HIS A 1 84 ? -4.986 -2.777 -12.664 1.00 91.88 84 HIS A C 1
ATOM 664 O O . HIS A 1 84 ? -3.914 -3.193 -12.239 1.00 91.88 84 HIS A O 1
ATOM 670 N N . SER A 1 85 ? -5.733 -3.488 -13.512 1.00 92.00 85 SER A N 1
ATOM 671 C CA . SER A 1 85 ? -5.328 -4.809 -14.013 1.00 92.00 85 SER A CA 1
ATOM 672 C C . SER A 1 85 ? -4.054 -4.750 -14.862 1.00 92.00 85 SER A C 1
ATOM 674 O O . SER A 1 85 ? -3.208 -5.633 -14.743 1.00 92.00 85 SER A O 1
ATOM 676 N N . LEU A 1 86 ? -3.888 -3.705 -15.678 1.00 89.62 86 LEU A N 1
ATOM 677 C CA . LEU A 1 86 ? -2.665 -3.456 -16.439 1.00 89.62 86 LEU A CA 1
ATOM 678 C C . LEU A 1 86 ? -1.500 -3.124 -15.503 1.00 89.62 86 LEU A C 1
ATOM 680 O O . LEU A 1 86 ? -0.433 -3.713 -15.630 1.00 89.62 86 LEU A O 1
ATOM 684 N N . GLY A 1 87 ? -1.721 -2.247 -14.521 1.00 91.75 87 GLY A N 1
ATOM 685 C CA . GLY A 1 87 ? -0.703 -1.897 -13.531 1.00 91.75 87 GLY A CA 1
ATOM 686 C C . GLY A 1 87 ? -0.222 -3.105 -12.723 1.00 91.75 87 GLY A C 1
ATOM 687 O O . GLY A 1 87 ? 0.972 -3.232 -12.478 1.00 91.75 87 GLY A O 1
ATOM 688 N N . LEU A 1 88 ? -1.123 -4.025 -12.362 1.00 93.81 88 LEU A N 1
ATOM 689 C CA . LEU A 1 88 ? -0.751 -5.274 -11.688 1.00 93.81 88 LEU A CA 1
ATOM 690 C C . LEU A 1 88 ? 0.072 -6.190 -12.600 1.00 93.81 88 LEU A C 1
ATOM 692 O O . LEU A 1 88 ? 1.102 -6.689 -12.167 1.00 93.81 88 LEU A O 1
ATOM 696 N N . LYS A 1 89 ? -0.303 -6.336 -13.880 1.00 92.50 89 LYS A N 1
ATOM 697 C CA . LYS A 1 89 ? 0.510 -7.088 -14.854 1.00 92.50 89 LYS A CA 1
ATOM 698 C C . LYS A 1 89 ? 1.917 -6.503 -15.004 1.00 92.50 89 LYS A C 1
ATOM 700 O O . LYS A 1 89 ? 2.880 -7.254 -15.112 1.00 92.50 89 LYS A O 1
ATOM 705 N N . MET A 1 90 ? 2.047 -5.175 -15.009 1.00 90.06 90 MET A N 1
ATOM 706 C CA . MET A 1 90 ? 3.351 -4.503 -15.032 1.00 90.06 90 MET A CA 1
ATOM 707 C C . MET A 1 90 ? 4.151 -4.772 -13.757 1.00 90.06 90 MET A C 1
ATOM 709 O O . MET A 1 90 ? 5.341 -5.063 -13.846 1.00 90.06 90 MET A O 1
ATOM 713 N N . ALA A 1 91 ? 3.510 -4.717 -12.588 1.00 91.69 91 ALA A N 1
ATOM 714 C CA . ALA A 1 91 ? 4.156 -5.024 -11.317 1.00 91.69 91 ALA A CA 1
ATOM 715 C C . ALA A 1 91 ? 4.653 -6.479 -11.265 1.00 91.69 91 ALA A C 1
ATOM 717 O O . ALA A 1 91 ? 5.796 -6.697 -10.875 1.00 91.69 91 ALA A O 1
ATOM 718 N N . ASP A 1 92 ? 3.856 -7.444 -11.736 1.00 91.25 92 ASP A N 1
ATOM 719 C CA . ASP A 1 92 ? 4.240 -8.861 -11.816 1.00 91.25 92 ASP A CA 1
ATOM 720 C C . ASP A 1 92 ? 5.454 -9.062 -12.738 1.00 91.25 92 ASP A C 1
ATOM 722 O O . ASP A 1 92 ? 6.411 -9.758 -12.398 1.00 91.25 92 ASP A O 1
ATOM 726 N N . LYS A 1 93 ? 5.459 -8.404 -13.903 1.00 88.81 93 LYS A N 1
ATOM 727 C CA . LYS A 1 93 ? 6.581 -8.467 -14.850 1.00 88.81 93 LYS A CA 1
ATOM 728 C C . LYS A 1 93 ? 7.845 -7.824 -14.294 1.00 88.81 93 LYS A C 1
ATOM 730 O O . LYS A 1 93 ? 8.927 -8.390 -14.417 1.00 88.81 93 LYS A O 1
ATOM 735 N N . LEU A 1 94 ? 7.723 -6.681 -13.628 1.00 88.38 94 LEU A N 1
ATOM 736 C CA . LEU A 1 94 ? 8.857 -6.063 -12.949 1.00 88.38 94 LEU A CA 1
ATOM 737 C C . LEU A 1 94 ? 9.330 -6.873 -11.742 1.00 88.38 94 LEU A C 1
ATOM 739 O O . LEU A 1 94 ? 10.523 -6.861 -11.461 1.00 88.38 94 LEU A O 1
ATOM 743 N N . GLU A 1 95 ? 8.444 -7.589 -11.044 1.00 89.06 95 GLU A N 1
ATOM 744 C CA . GLU A 1 95 ? 8.851 -8.557 -10.024 1.00 89.06 95 GLU A CA 1
ATOM 745 C C . GLU A 1 95 ? 9.741 -9.634 -10.652 1.00 89.06 95 GLU A C 1
ATOM 747 O O . GLU A 1 95 ? 10.770 -9.959 -10.069 1.00 89.06 95 GLU A O 1
ATOM 752 N N . GLU A 1 96 ? 9.410 -10.172 -11.831 1.00 86.75 96 GLU A N 1
ATOM 753 C CA . GLU A 1 96 ? 10.258 -11.168 -12.502 1.00 86.75 96 GLU A CA 1
ATOM 754 C C . GLU A 1 96 ? 11.659 -10.638 -12.824 1.00 86.75 96 GLU A C 1
ATOM 756 O O . GLU A 1 96 ? 12.636 -11.371 -12.647 1.00 86.75 96 GLU A O 1
ATOM 761 N N . VAL A 1 97 ? 11.733 -9.384 -13.271 1.00 83.00 97 VAL A N 1
ATOM 762 C CA . VAL A 1 97 ? 12.963 -8.708 -13.698 1.00 83.00 97 VAL A CA 1
ATOM 763 C C . VAL A 1 97 ? 13.816 -8.269 -12.502 1.00 83.00 97 VAL A C 1
ATOM 765 O O . VAL A 1 97 ? 15.024 -8.487 -12.491 1.00 83.00 97 VAL A O 1
ATOM 768 N N . GLU A 1 98 ? 13.200 -7.701 -11.465 1.00 82.12 98 GLU A N 1
ATOM 769 C CA . GLU A 1 98 ? 13.879 -7.046 -10.344 1.00 82.12 98 GLU A CA 1
ATOM 770 C C . GLU A 1 98 ? 13.338 -7.548 -8.991 1.00 82.12 98 GLU A C 1
ATOM 772 O O . GLU A 1 98 ? 12.727 -6.832 -8.194 1.00 82.12 98 GLU A O 1
ATOM 777 N N . ARG A 1 99 ? 13.590 -8.831 -8.701 1.00 83.19 99 ARG A N 1
ATOM 778 C CA . ARG A 1 99 ? 13.088 -9.519 -7.491 1.00 83.19 99 ARG A CA 1
ATOM 779 C C . ARG A 1 99 ? 13.644 -8.981 -6.175 1.00 83.19 99 ARG A C 1
ATOM 781 O O . ARG A 1 99 ? 13.046 -9.224 -5.118 1.00 83.19 99 ARG A O 1
ATOM 788 N N . LYS A 1 100 ? 14.827 -8.360 -6.213 1.00 86.38 100 LYS A N 1
ATOM 789 C CA . LYS A 1 100 ? 15.584 -7.965 -5.016 1.00 86.38 100 LYS A CA 1
ATOM 790 C C . LYS A 1 100 ? 15.173 -6.594 -4.493 1.00 86.38 100 LYS A C 1
ATOM 792 O O . LYS A 1 100 ? 15.314 -6.358 -3.298 1.00 86.38 100 LYS A O 1
ATOM 797 N N . THR A 1 101 ? 14.633 -5.720 -5.341 1.00 87.06 101 THR A N 1
ATOM 798 C CA . THR A 1 101 ? 14.222 -4.380 -4.908 1.00 87.06 101 THR A CA 1
ATOM 799 C C . THR A 1 101 ? 12.783 -4.361 -4.385 1.00 87.06 101 THR A C 1
ATOM 801 O O . THR A 1 101 ? 11.951 -5.187 -4.771 1.00 87.06 101 THR A O 1
ATOM 804 N N . PRO A 1 102 ? 12.446 -3.409 -3.500 1.00 91.81 102 PRO A N 1
ATOM 805 C CA . PRO A 1 102 ? 11.083 -3.260 -2.999 1.00 91.81 102 PRO A CA 1
ATOM 806 C C . PRO A 1 102 ? 10.122 -2.591 -4.000 1.00 91.81 102 PRO A C 1
ATOM 808 O O . PRO A 1 102 ? 8.913 -2.630 -3.783 1.00 91.81 102 PRO A O 1
ATOM 811 N N . GLY A 1 103 ? 10.630 -1.978 -5.077 1.00 90.31 103 GLY A N 1
ATOM 812 C CA . GLY A 1 103 ? 9.866 -1.125 -5.997 1.00 90.31 103 GLY A CA 1
ATOM 813 C C . GLY A 1 103 ? 8.627 -1.785 -6.622 1.00 90.31 103 GLY A C 1
ATOM 814 O O . GLY A 1 103 ? 7.536 -1.231 -6.479 1.00 90.31 103 GLY A O 1
ATOM 815 N N . PRO A 1 104 ? 8.743 -2.968 -7.258 1.00 92.12 104 PRO A N 1
ATOM 816 C CA . PRO A 1 104 ? 7.596 -3.647 -7.870 1.00 92.12 104 PRO A CA 1
ATOM 817 C C . PRO A 1 104 ? 6.478 -3.947 -6.859 1.00 92.12 104 PRO A C 1
ATOM 819 O O . PRO A 1 104 ? 5.311 -3.637 -7.093 1.00 92.12 104 PRO A O 1
ATOM 822 N N . PHE A 1 105 ? 6.850 -4.440 -5.675 1.00 95.19 105 PHE A N 1
ATOM 823 C CA . PHE A 1 105 ? 5.918 -4.763 -4.589 1.00 95.19 105 PHE A CA 1
ATOM 824 C C . PHE A 1 105 ? 5.259 -3.526 -3.978 1.00 95.19 105 PHE A C 1
ATOM 826 O O . PHE A 1 105 ? 4.092 -3.565 -3.584 1.00 95.19 105 PHE A O 1
ATOM 833 N N . LEU A 1 106 ? 5.998 -2.416 -3.892 1.00 95.31 106 LEU A N 1
ATOM 834 C CA . LEU A 1 106 ? 5.449 -1.136 -3.458 1.00 95.31 106 LEU A CA 1
ATOM 835 C C . LEU A 1 106 ? 4.358 -0.666 -4.430 1.00 95.31 106 LEU A C 1
ATOM 837 O O . LEU A 1 106 ? 3.297 -0.221 -3.994 1.00 95.31 106 LEU A O 1
ATOM 841 N N . MET A 1 107 ? 4.583 -0.810 -5.738 1.00 95.00 107 MET A N 1
ATOM 842 C CA . MET A 1 107 ? 3.609 -0.422 -6.761 1.00 95.00 107 MET A CA 1
ATOM 843 C C . MET A 1 107 ? 2.383 -1.341 -6.785 1.00 95.00 107 MET A C 1
ATOM 845 O O . MET A 1 107 ? 1.260 -0.834 -6.817 1.00 95.00 107 MET A O 1
ATOM 849 N N . GLU A 1 108 ? 2.568 -2.658 -6.646 1.00 95.56 108 GLU A N 1
ATOM 850 C CA . GLU A 1 108 ? 1.477 -3.624 -6.422 1.00 95.56 108 GLU A CA 1
ATOM 851 C C . GLU A 1 108 ? 0.613 -3.198 -5.215 1.00 95.56 108 GLU A C 1
ATOM 853 O O . GLU A 1 108 ? -0.615 -3.078 -5.308 1.00 95.56 108 GLU A O 1
ATOM 858 N N . GLY A 1 109 ? 1.262 -2.878 -4.089 1.00 96.69 109 GLY A N 1
ATOM 859 C CA . GLY A 1 109 ? 0.604 -2.423 -2.864 1.00 96.69 109 GLY A CA 1
ATOM 860 C C . GLY A 1 109 ? -0.177 -1.124 -3.053 1.00 96.69 109 GLY A C 1
ATOM 861 O O . GLY A 1 109 ? -1.334 -1.034 -2.630 1.00 96.69 109 GLY A O 1
ATOM 862 N N . ARG A 1 110 ? 0.409 -0.138 -3.739 1.00 95.94 110 ARG A N 1
ATOM 863 C CA . ARG A 1 110 ? -0.241 1.141 -4.053 1.00 95.94 110 ARG A CA 1
ATOM 864 C C . ARG A 1 110 ? -1.476 0.954 -4.931 1.00 95.94 110 ARG A C 1
ATOM 866 O O . ARG A 1 110 ? -2.506 1.556 -4.633 1.00 95.94 110 ARG A O 1
ATOM 873 N N . ILE A 1 111 ? -1.415 0.108 -5.962 1.00 95.50 111 ILE A N 1
ATOM 874 C CA . ILE A 1 111 ? -2.567 -0.183 -6.832 1.00 95.50 111 ILE A CA 1
ATOM 875 C C . ILE A 1 111 ? -3.692 -0.833 -6.021 1.00 95.50 111 ILE A C 1
ATOM 877 O O . ILE A 1 111 ? -4.830 -0.359 -6.043 1.00 95.50 111 ILE A O 1
ATOM 881 N N . HIS A 1 112 ? -3.381 -1.857 -5.220 1.00 96.56 112 HIS A N 1
ATOM 882 C CA . HIS A 1 112 ? -4.373 -2.474 -4.339 1.00 96.56 112 HIS A CA 1
ATOM 883 C C . HIS A 1 112 ? -4.945 -1.492 -3.309 1.00 96.56 112 HIS A C 1
ATOM 885 O O . HIS A 1 112 ? -6.137 -1.553 -3.002 1.00 96.56 112 HIS A O 1
ATOM 891 N N . MET A 1 113 ? -4.140 -0.556 -2.801 1.00 95.44 113 MET A N 1
ATOM 892 C CA . MET A 1 113 ? -4.612 0.459 -1.861 1.00 95.44 113 MET A CA 1
ATOM 893 C C . MET A 1 113 ? -5.565 1.459 -2.531 1.00 95.44 113 MET A C 1
ATOM 895 O O . MET A 1 113 ? -6.537 1.897 -1.915 1.00 95.44 113 MET A O 1
ATOM 899 N N . GLN A 1 114 ? -5.346 1.798 -3.802 1.00 92.06 114 GLN A N 1
ATOM 900 C CA . GLN A 1 114 ? -6.291 2.620 -4.564 1.00 92.06 114 GLN A CA 1
ATOM 901 C C . GLN A 1 114 ? -7.595 1.863 -4.845 1.00 92.06 114 GLN A C 1
ATOM 903 O O . GLN A 1 114 ? -8.677 2.425 -4.666 1.00 92.06 114 GLN A O 1
ATOM 908 N N . ALA A 1 115 ? -7.522 0.566 -5.161 1.00 92.94 115 ALA A N 1
ATOM 909 C CA . ALA A 1 115 ? -8.710 -0.284 -5.253 1.00 92.94 115 ALA A CA 1
ATOM 910 C C . ALA A 1 115 ? -9.485 -0.333 -3.917 1.00 92.94 115 ALA A C 1
ATOM 912 O O . ALA A 1 115 ? -10.709 -0.205 -3.904 1.00 92.94 115 ALA A O 1
ATOM 913 N N . MET A 1 116 ? -8.784 -0.421 -2.779 1.00 92.62 116 MET A N 1
ATOM 914 C CA . MET A 1 116 ? -9.392 -0.348 -1.441 1.00 92.62 116 MET A CA 1
ATOM 915 C C . MET A 1 116 ? -10.126 0.969 -1.183 1.00 92.62 116 MET A C 1
ATOM 917 O O . MET A 1 116 ? -11.240 0.966 -0.649 1.00 92.62 116 MET A O 1
ATOM 921 N N . LYS A 1 117 ? -9.522 2.102 -1.560 1.00 89.56 117 LYS A N 1
ATOM 922 C CA . LYS A 1 117 ? -10.150 3.424 -1.427 1.00 89.56 117 LYS A CA 1
ATOM 923 C C . LYS A 1 117 ? -11.424 3.513 -2.263 1.00 89.56 117 LYS A C 1
ATOM 925 O O . LYS A 1 117 ? -12.446 3.965 -1.752 1.00 89.56 117 LYS A O 1
ATOM 930 N N . LEU A 1 118 ? -11.396 3.010 -3.499 1.00 88.88 118 LEU A N 1
ATOM 931 C CA . LEU A 1 118 ? -12.573 2.967 -4.366 1.00 88.88 118 LEU A CA 1
ATOM 932 C C . LEU A 1 118 ? -13.700 2.111 -3.769 1.00 88.88 118 LEU A C 1
ATOM 934 O O . LEU A 1 118 ? -14.847 2.549 -3.733 1.00 88.88 118 LEU A O 1
ATOM 938 N N . LEU A 1 119 ? -13.382 0.920 -3.255 1.00 90.50 119 LEU A N 1
ATOM 939 C CA . LEU A 1 119 ? -14.362 0.057 -2.584 1.00 90.50 119 LEU A CA 1
ATOM 940 C C . LEU A 1 119 ? -14.960 0.725 -1.339 1.00 90.50 119 LEU A C 1
ATOM 942 O O . LEU A 1 119 ? -16.158 0.608 -1.087 1.00 90.50 119 LEU A O 1
ATOM 946 N N . THR A 1 120 ? -14.145 1.460 -0.580 1.00 88.31 120 THR A N 1
ATOM 947 C CA . THR A 1 120 ? -14.608 2.213 0.595 1.00 88.31 120 THR A CA 1
ATOM 948 C C . THR A 1 120 ? -15.565 3.334 0.190 1.00 88.31 120 THR A C 1
ATOM 950 O O . THR A 1 120 ? -16.613 3.487 0.812 1.00 88.31 120 THR A O 1
ATOM 953 N N . LEU A 1 121 ? -15.251 4.078 -0.878 1.00 85.50 121 LEU A N 1
ATOM 954 C CA . LEU A 1 121 ? -16.131 5.116 -1.424 1.00 85.50 121 LEU A CA 1
ATOM 955 C C . LEU A 1 121 ? -17.465 4.536 -1.905 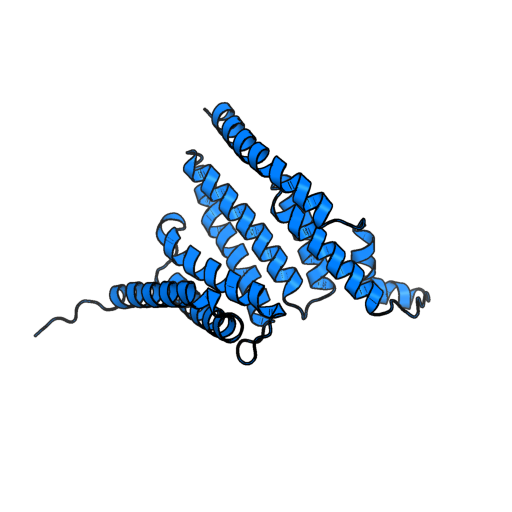1.00 85.50 121 LEU A C 1
ATOM 957 O O . LEU A 1 121 ? -18.511 5.091 -1.588 1.00 85.50 121 LEU A O 1
ATOM 961 N N . ARG A 1 122 ? -17.438 3.401 -2.611 1.00 85.62 122 ARG A N 1
ATOM 962 C CA . ARG A 1 122 ? -18.647 2.686 -3.050 1.00 85.62 122 ARG A CA 1
ATOM 963 C C . ARG A 1 122 ? -19.518 2.258 -1.872 1.00 85.62 122 ARG A C 1
ATOM 965 O O . ARG A 1 122 ? -20.719 2.508 -1.874 1.00 85.62 122 ARG A O 1
ATOM 972 N N . MET A 1 123 ? -18.906 1.707 -0.823 1.00 87.38 123 MET A N 1
ATOM 973 C CA . MET A 1 123 ? -19.615 1.359 0.411 1.00 87.38 123 MET A CA 1
ATOM 974 C C . MET A 1 123 ? -20.246 2.593 1.081 1.00 87.38 123 MET A C 1
ATOM 976 O O . MET A 1 123 ? -21.372 2.506 1.556 1.00 87.38 123 MET A O 1
ATOM 980 N N . MET A 1 124 ? -19.550 3.738 1.106 1.00 82.75 124 MET A N 1
ATOM 981 C CA . MET A 1 124 ? -20.089 5.010 1.620 1.00 82.75 124 MET A CA 1
ATOM 982 C C . MET A 1 124 ? -21.230 5.579 0.766 1.00 82.75 124 MET A C 1
ATOM 984 O O . MET A 1 124 ? -21.947 6.459 1.226 1.00 82.75 124 MET A O 1
ATOM 988 N N . MET A 1 125 ? -21.378 5.113 -0.473 1.00 82.56 125 MET A N 1
ATOM 989 C CA . MET A 1 125 ? -22.464 5.481 -1.380 1.00 82.56 125 MET A CA 1
ATOM 990 C C . MET A 1 125 ? -23.619 4.468 -1.348 1.00 82.56 125 MET A C 1
ATOM 992 O O . MET A 1 125 ? -24.440 4.478 -2.254 1.00 82.56 125 MET A O 1
ATOM 996 N N . ASP A 1 126 ? -23.682 3.608 -0.327 1.00 81.50 126 ASP A N 1
ATOM 997 C CA . ASP A 1 126 ? -24.696 2.561 -0.126 1.00 81.50 126 ASP A CA 1
ATOM 998 C C . ASP A 1 126 ? -24.609 1.366 -1.098 1.00 81.50 126 ASP A C 1
ATOM 1000 O O . ASP A 1 126 ? -25.515 0.532 -1.174 1.00 81.50 126 ASP A O 1
ATOM 1004 N N . GLU A 1 127 ? -23.480 1.195 -1.798 1.00 82.88 127 GLU A N 1
ATOM 1005 C CA . GLU A 1 127 ? -23.184 -0.036 -2.540 1.00 82.88 127 GLU A CA 1
ATOM 1006 C C . GLU A 1 127 ? -22.617 -1.106 -1.585 1.00 82.88 127 GLU A C 1
ATOM 1008 O O . GLU A 1 127 ? -21.415 -1.380 -1.534 1.00 82.88 127 GLU A O 1
ATOM 1013 N N . TYR A 1 128 ? -23.488 -1.732 -0.787 1.00 74.00 128 TYR A N 1
ATOM 1014 C CA . TYR A 1 128 ? -23.072 -2.703 0.236 1.00 74.00 128 TYR A CA 1
ATOM 1015 C C . TYR A 1 128 ? -22.379 -3.957 -0.321 1.00 74.00 128 TYR A C 1
ATOM 1017 O O . TYR A 1 128 ? -21.624 -4.603 0.408 1.00 74.00 128 TYR A O 1
ATOM 1025 N N . THR A 1 129 ? -22.559 -4.291 -1.603 1.00 79.75 129 THR A N 1
ATOM 1026 C CA . THR A 1 129 ? -21.830 -5.385 -2.272 1.00 79.75 129 THR A CA 1
ATOM 1027 C C . THR A 1 129 ? -20.315 -5.155 -2.263 1.00 79.75 129 THR A C 1
ATOM 1029 O O . THR A 1 129 ? -19.554 -6.117 -2.146 1.00 79.75 129 THR A O 1
ATOM 1032 N N . ALA A 1 130 ? -19.861 -3.894 -2.270 1.00 83.00 130 ALA A N 1
ATOM 1033 C CA . ALA A 1 130 ? -18.445 -3.538 -2.175 1.00 83.00 130 ALA A CA 1
ATOM 1034 C C . ALA A 1 130 ? -17.816 -3.963 -0.835 1.00 83.00 130 ALA A C 1
ATOM 1036 O O . ALA A 1 130 ? -16.618 -4.252 -0.773 1.00 83.00 130 ALA A O 1
ATOM 1037 N N . LYS A 1 131 ? -18.620 -4.081 0.234 1.00 84.88 131 LYS A N 1
ATOM 1038 C CA . LYS A 1 131 ? -18.153 -4.480 1.570 1.00 84.88 131 LYS A CA 1
ATOM 1039 C C . LYS A 1 131 ? -17.497 -5.860 1.568 1.00 84.88 131 LYS A C 1
ATOM 1041 O O . LYS A 1 131 ? -16.487 -6.055 2.240 1.00 84.88 131 LYS A O 1
ATOM 1046 N N . ASN A 1 132 ? -18.030 -6.796 0.783 1.00 88.44 132 ASN A N 1
ATOM 1047 C CA . ASN A 1 132 ? -17.510 -8.164 0.699 1.00 88.44 132 ASN A CA 1
ATOM 1048 C C . ASN A 1 132 ? -16.109 -8.216 0.069 1.00 88.44 132 ASN A C 1
ATOM 1050 O O . ASN A 1 132 ? -15.328 -9.118 0.369 1.00 88.44 132 ASN A O 1
ATOM 1054 N N . ALA A 1 133 ? -15.769 -7.228 -0.763 1.00 92.06 133 ALA A N 1
ATOM 1055 C CA . ALA A 1 133 ? -14.472 -7.127 -1.420 1.00 92.06 133 ALA A CA 1
ATOM 1056 C C . ALA A 1 133 ? -13.414 -6.378 -0.585 1.00 92.06 133 ALA A C 1
ATOM 1058 O O . ALA A 1 133 ? -12.227 -6.477 -0.902 1.00 92.06 133 ALA A O 1
ATOM 1059 N N . LEU A 1 134 ? -13.794 -5.669 0.489 1.00 92.62 134 LEU A N 1
ATOM 1060 C CA . LEU A 1 134 ? -12.858 -4.883 1.308 1.00 92.62 134 LEU A CA 1
ATOM 1061 C C . LEU A 1 134 ? -11.794 -5.761 1.970 1.00 92.62 134 LEU A C 1
ATOM 1063 O O . LEU A 1 134 ? -10.603 -5.565 1.762 1.00 92.62 134 LEU A O 1
ATOM 1067 N N . THR A 1 135 ? -12.200 -6.764 2.746 1.00 94.12 135 THR A N 1
ATOM 1068 C CA . THR A 1 135 ? -11.258 -7.642 3.454 1.00 94.12 135 THR A CA 1
ATOM 1069 C C . THR A 1 135 ? -10.301 -8.391 2.514 1.00 94.12 135 THR A C 1
ATOM 1071 O O . THR A 1 135 ? -9.095 -8.358 2.774 1.00 94.12 135 THR A O 1
ATOM 1074 N N . PRO A 1 136 ? -10.750 -9.062 1.429 1.00 95.50 136 PRO A N 1
ATOM 1075 C CA . PRO A 1 136 ? -9.824 -9.746 0.526 1.00 95.50 136 PRO A CA 1
ATOM 1076 C C . PRO A 1 136 ? -8.895 -8.773 -0.210 1.00 95.50 136 PRO A C 1
ATOM 1078 O O . PRO A 1 136 ? -7.719 -9.085 -0.379 1.00 95.50 136 PRO A O 1
ATOM 1081 N N . THR A 1 137 ? -9.367 -7.583 -0.588 1.00 95.75 137 THR A N 1
ATOM 1082 C CA . THR A 1 137 ? -8.510 -6.574 -1.232 1.00 95.75 137 THR A CA 1
ATOM 1083 C C . THR A 1 137 ? -7.486 -6.013 -0.241 1.00 95.75 137 THR A C 1
ATOM 1085 O O . THR A 1 137 ? -6.310 -5.899 -0.578 1.00 95.75 137 THR A O 1
ATOM 1088 N N . PHE A 1 138 ? -7.868 -5.783 1.019 1.00 96.50 138 PHE A N 1
ATOM 1089 C CA . PHE A 1 138 ? -6.939 -5.345 2.062 1.00 96.50 138 PHE A CA 1
ATOM 1090 C C . PHE A 1 138 ? -5.861 -6.392 2.354 1.00 96.50 138 PHE A C 1
ATOM 1092 O O . PHE A 1 138 ? -4.697 -6.052 2.552 1.00 96.50 138 PHE A O 1
ATOM 1099 N N . LYS A 1 139 ? -6.205 -7.685 2.317 1.00 96.44 139 LYS A N 1
ATOM 1100 C CA . LYS A 1 139 ? -5.203 -8.757 2.423 1.00 96.44 139 LYS A CA 1
ATOM 1101 C C . LYS A 1 139 ? -4.157 -8.661 1.309 1.00 96.44 139 LYS A C 1
ATOM 1103 O O . LYS A 1 139 ? -2.976 -8.822 1.604 1.00 96.44 139 LYS A O 1
ATOM 1108 N N . LYS A 1 140 ? -4.559 -8.350 0.070 1.00 97.44 140 LYS A N 1
ATOM 1109 C CA . LYS A 1 140 ? -3.618 -8.138 -1.046 1.00 97.44 140 LYS A CA 1
ATOM 1110 C C . LYS A 1 140 ? -2.704 -6.933 -0.804 1.00 97.44 140 LYS A C 1
ATOM 1112 O O . LYS A 1 140 ? -1.495 -7.069 -0.961 1.00 97.44 140 LYS A O 1
ATOM 1117 N N . VAL A 1 141 ? -3.252 -5.814 -0.309 1.00 97.62 141 VAL A N 1
ATOM 1118 C CA . VAL A 1 141 ? -2.459 -4.644 0.131 1.00 97.62 141 VAL A CA 1
ATOM 1119 C C . VAL A 1 141 ? -1.384 -5.079 1.128 1.00 97.62 141 VAL A C 1
ATOM 1121 O O . VAL A 1 141 ? -0.198 -4.853 0.911 1.00 97.62 141 VAL A O 1
ATOM 1124 N N . VAL A 1 142 ? -1.784 -5.761 2.203 1.00 97.00 142 VAL A N 1
ATOM 1125 C CA . VAL A 1 142 ? -0.868 -6.195 3.266 1.00 97.00 142 VAL A CA 1
ATOM 1126 C C . VAL A 1 142 ? 0.206 -7.142 2.736 1.00 97.00 142 VAL A C 1
ATOM 1128 O O . VAL A 1 142 ? 1.363 -7.022 3.132 1.00 97.00 142 VAL A O 1
ATOM 1131 N N . VAL A 1 143 ? -0.147 -8.083 1.857 1.00 97.00 143 VAL A N 1
ATOM 1132 C CA . VAL A 1 143 ? 0.818 -9.019 1.263 1.00 97.00 143 VAL A CA 1
ATOM 1133 C C . VAL A 1 143 ? 1.868 -8.269 0.447 1.00 97.00 143 VAL A C 1
ATOM 1135 O O . VAL A 1 143 ? 3.056 -8.456 0.708 1.00 97.00 143 VAL A O 1
ATOM 1138 N N . ALA A 1 144 ? 1.456 -7.391 -0.468 1.00 97.19 144 ALA A N 1
ATOM 1139 C CA . ALA A 1 144 ? 2.368 -6.618 -1.309 1.00 97.19 144 ALA A CA 1
ATOM 1140 C C . ALA A 1 144 ? 3.298 -5.723 -0.469 1.00 97.19 144 ALA A C 1
ATOM 1142 O O . ALA A 1 144 ? 4.522 -5.809 -0.569 1.00 97.19 144 ALA A O 1
ATOM 1143 N N . TYR A 1 145 ? 2.741 -4.968 0.482 1.00 97.69 145 TYR A N 1
ATOM 1144 C CA . TYR A 1 145 ? 3.534 -4.122 1.376 1.00 97.69 145 TYR A CA 1
ATOM 1145 C C . TYR A 1 145 ? 4.462 -4.926 2.303 1.00 97.69 145 TYR A C 1
ATOM 1147 O O . TYR A 1 145 ? 5.580 -4.493 2.569 1.00 97.69 145 TYR A O 1
ATOM 1155 N N . ARG A 1 146 ? 4.073 -6.128 2.757 1.00 96.44 146 ARG A N 1
ATOM 1156 C CA . ARG A 1 146 ? 4.982 -7.030 3.494 1.00 96.44 146 ARG A CA 1
ATOM 11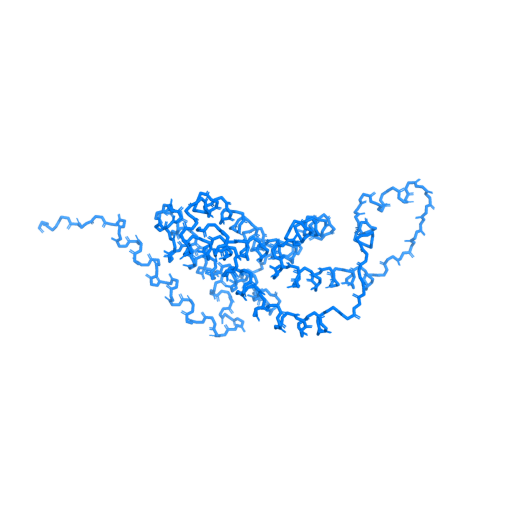57 C C . ARG A 1 146 ? 6.115 -7.543 2.612 1.00 96.44 146 ARG A C 1
ATOM 1159 O O . ARG A 1 146 ? 7.239 -7.658 3.097 1.00 96.44 146 ARG A O 1
ATOM 1166 N N . LYS A 1 147 ? 5.844 -7.878 1.345 1.00 95.88 147 LYS A N 1
ATOM 1167 C CA . LYS A 1 147 ? 6.893 -8.267 0.390 1.00 95.88 147 LYS A CA 1
ATOM 1168 C C . LYS A 1 147 ? 7.884 -7.113 0.186 1.00 95.88 147 LYS A C 1
ATOM 1170 O O . LYS A 1 147 ? 9.086 -7.373 0.219 1.00 95.88 147 LYS A O 1
ATOM 1175 N N . ALA A 1 148 ? 7.398 -5.879 0.042 1.00 95.94 148 ALA A N 1
ATOM 1176 C CA . ALA A 1 148 ? 8.239 -4.686 -0.065 1.00 95.94 148 ALA A CA 1
ATOM 1177 C C . ALA A 1 148 ? 9.084 -4.486 1.204 1.00 95.94 148 ALA A C 1
ATOM 1179 O O . ALA A 1 148 ? 10.304 -4.415 1.120 1.00 95.94 148 ALA A O 1
ATOM 1180 N N . LEU A 1 149 ? 8.457 -4.518 2.386 1.00 95.94 149 LEU A N 1
ATOM 1181 C CA . LEU A 1 149 ? 9.135 -4.314 3.670 1.00 95.94 149 LEU A CA 1
ATOM 1182 C C . LEU A 1 149 ? 10.258 -5.331 3.922 1.00 95.94 149 LEU A C 1
ATOM 1184 O O . LEU A 1 149 ? 11.301 -4.973 4.453 1.00 95.94 149 LEU A O 1
ATOM 1188 N N . LYS A 1 150 ? 10.078 -6.595 3.513 1.00 94.69 150 LYS A N 1
ATOM 1189 C CA . LYS A 1 150 ? 11.115 -7.640 3.624 1.00 94.69 150 LYS A CA 1
ATOM 1190 C C . LYS A 1 150 ? 12.382 -7.351 2.809 1.00 94.69 150 LYS A C 1
ATOM 1192 O O . LYS A 1 150 ? 13.401 -7.986 3.054 1.00 94.69 150 LYS A O 1
ATOM 1197 N N . ARG A 1 151 ? 12.302 -6.457 1.823 1.00 93.00 151 ARG A N 1
ATOM 1198 C CA . ARG A 1 151 ? 13.403 -6.056 0.929 1.00 93.00 151 ARG A CA 1
ATOM 1199 C C . ARG A 1 151 ? 13.966 -4.683 1.288 1.00 93.00 151 ARG A C 1
ATOM 1201 O O . ARG A 1 151 ? 14.762 -4.130 0.539 1.00 93.00 151 ARG A O 1
ATOM 1208 N N . THR A 1 152 ? 13.539 -4.140 2.421 1.00 92.56 152 THR A N 1
ATOM 1209 C CA . THR A 1 152 ? 13.943 -2.837 2.929 1.00 92.56 152 THR A CA 1
ATOM 1210 C C . THR A 1 152 ? 14.700 -3.017 4.239 1.00 92.56 152 THR A C 1
ATOM 1212 O O . THR A 1 152 ? 14.310 -3.818 5.091 1.00 92.56 152 THR A O 1
ATOM 1215 N N . SER A 1 153 ? 15.785 -2.263 4.407 1.00 89.38 153 SER A N 1
ATOM 1216 C CA . SER A 1 153 ? 16.563 -2.254 5.644 1.00 89.38 153 SER A CA 1
ATOM 1217 C C . SER A 1 153 ? 15.807 -1.504 6.744 1.00 89.38 153 SER A C 1
ATOM 1219 O O . SER A 1 153 ? 15.406 -0.356 6.568 1.00 89.38 153 SER A O 1
ATOM 1221 N N . LEU A 1 154 ? 15.602 -2.160 7.890 1.00 90.88 154 LEU A N 1
ATOM 1222 C CA . LEU A 1 154 ? 15.043 -1.527 9.093 1.00 90.88 154 LEU A CA 1
ATOM 1223 C C . LEU A 1 154 ? 16.128 -1.021 10.049 1.00 90.88 154 LEU A C 1
ATOM 1225 O O . LEU A 1 154 ? 15.860 -0.126 10.845 1.00 90.88 154 LEU A O 1
ATOM 1229 N N . SER A 1 155 ? 17.321 -1.618 10.007 1.00 90.25 155 SER A N 1
ATOM 1230 C CA . SER A 1 155 ? 18.439 -1.288 10.896 1.00 90.25 155 SER A CA 1
ATOM 1231 C C . SER A 1 155 ? 19.251 -0.096 10.403 1.00 90.25 155 SER A C 1
ATOM 1233 O O . SER A 1 155 ? 19.722 0.687 11.217 1.00 90.25 155 SER A O 1
ATOM 1235 N N . ASP A 1 156 ? 19.389 0.039 9.085 1.00 91.31 156 ASP A N 1
ATOM 1236 C CA . ASP A 1 156 ? 20.088 1.147 8.429 1.00 91.31 156 ASP A CA 1
ATOM 1237 C C . ASP A 1 156 ? 19.232 1.658 7.258 1.00 91.31 156 ASP A C 1
ATOM 1239 O O . ASP A 1 156 ? 19.417 1.219 6.121 1.00 91.31 156 ASP A O 1
ATOM 1243 N N . PRO A 1 157 ? 18.179 2.448 7.543 1.00 90.31 157 PRO A N 1
ATOM 1244 C CA . PRO A 1 157 ? 17.249 2.920 6.525 1.00 90.31 157 PRO A CA 1
ATOM 1245 C C . PRO A 1 157 ? 17.836 4.088 5.722 1.00 90.31 157 PRO A C 1
ATOM 1247 O O . PRO A 1 157 ? 18.361 5.056 6.277 1.00 90.31 157 PRO A O 1
ATOM 1250 N N . HIS A 1 158 ? 17.665 4.060 4.401 1.00 91.25 158 HIS A N 1
ATOM 1251 C CA . HIS A 1 158 ? 18.034 5.162 3.513 1.00 91.25 158 HIS A CA 1
ATOM 1252 C C . HIS A 1 158 ? 16.816 5.979 3.063 1.00 91.25 158 HIS A C 1
ATOM 1254 O O . HIS A 1 158 ? 15.657 5.599 3.229 1.00 91.25 158 HIS A O 1
ATOM 1260 N N . ARG A 1 159 ? 17.055 7.138 2.431 1.00 88.81 159 ARG A N 1
ATOM 1261 C CA . ARG A 1 159 ? 15.967 7.994 1.912 1.00 88.81 159 ARG A CA 1
ATOM 1262 C C . ARG A 1 159 ? 15.072 7.279 0.898 1.00 88.81 159 ARG A C 1
ATOM 1264 O O . ARG A 1 159 ? 13.876 7.546 0.852 1.00 88.81 159 ARG A O 1
ATOM 1271 N N . THR A 1 160 ? 15.638 6.369 0.113 1.00 88.94 160 THR A N 1
ATOM 1272 C CA . THR A 1 160 ? 14.914 5.546 -0.865 1.00 88.94 160 THR A CA 1
ATOM 1273 C C . THR A 1 160 ? 13.958 4.545 -0.219 1.00 88.94 160 THR A C 1
ATOM 1275 O O . THR A 1 160 ? 13.012 4.114 -0.870 1.00 88.94 160 THR A O 1
ATOM 1278 N N . ASP A 1 161 ? 14.165 4.216 1.058 1.00 91.56 161 ASP A N 1
ATOM 1279 C CA . ASP A 1 161 ? 13.340 3.275 1.818 1.00 91.56 161 ASP A CA 1
ATOM 1280 C C . ASP A 1 161 ? 12.119 3.942 2.459 1.00 91.56 161 ASP A C 1
ATOM 1282 O O . ASP A 1 161 ? 11.134 3.270 2.776 1.00 91.56 161 ASP A O 1
ATOM 1286 N N . ILE A 1 162 ? 12.152 5.273 2.614 1.00 93.88 162 ILE A N 1
ATOM 1287 C CA . ILE A 1 162 ? 11.087 6.059 3.250 1.00 93.88 162 ILE A CA 1
ATOM 1288 C C . ILE A 1 162 ? 9.694 5.723 2.694 1.00 93.88 162 ILE A C 1
ATOM 1290 O O . ILE A 1 162 ? 8.794 5.524 3.513 1.00 93.88 162 ILE A O 1
ATOM 1294 N N . PRO A 1 163 ? 9.465 5.636 1.366 1.00 94.69 163 PRO A N 1
ATOM 1295 C CA . PRO A 1 163 ? 8.143 5.308 0.841 1.00 94.69 163 PRO A CA 1
ATOM 1296 C C . PRO A 1 163 ? 7.626 3.958 1.344 1.00 94.69 163 PRO A C 1
ATOM 1298 O O . PRO A 1 163 ? 6.480 3.864 1.768 1.00 94.69 163 PRO A O 1
ATOM 1301 N N . VAL A 1 164 ? 8.473 2.925 1.375 1.00 96.62 164 VAL A N 1
ATOM 1302 C CA . VAL A 1 164 ? 8.083 1.589 1.849 1.00 96.62 164 VAL A CA 1
ATOM 1303 C C . VAL A 1 164 ? 7.771 1.624 3.342 1.00 96.62 164 VAL A C 1
ATOM 1305 O O . VAL A 1 164 ? 6.720 1.142 3.763 1.00 96.62 164 VAL A O 1
ATOM 1308 N N . LEU A 1 165 ? 8.660 2.220 4.138 1.00 97.25 165 LEU A N 1
ATOM 1309 C CA . LEU A 1 165 ? 8.536 2.276 5.594 1.00 97.25 165 LEU A CA 1
ATOM 1310 C C . LEU A 1 165 ? 7.314 3.090 6.039 1.00 97.25 165 LEU A C 1
ATOM 1312 O O . LEU A 1 165 ? 6.510 2.631 6.854 1.00 97.25 165 LEU A O 1
ATOM 1316 N N . GLY A 1 166 ? 7.159 4.286 5.472 1.00 96.25 166 GLY A N 1
ATOM 1317 C CA . GLY A 1 166 ? 6.067 5.202 5.776 1.00 96.25 166 GLY A CA 1
ATOM 1318 C C . GLY A 1 166 ? 4.714 4.669 5.319 1.00 96.25 166 GLY A C 1
ATOM 1319 O O . GLY A 1 166 ? 3.754 4.680 6.090 1.00 96.25 166 GLY A O 1
ATOM 1320 N N . GLU A 1 167 ? 4.620 4.151 4.092 1.00 97.06 167 GLU A N 1
ATOM 1321 C CA . GLU A 1 167 ? 3.356 3.614 3.586 1.00 97.06 167 GLU A CA 1
ATOM 1322 C C . GLU A 1 167 ? 2.956 2.317 4.287 1.00 97.06 167 GLU A C 1
ATOM 1324 O O . GLU A 1 167 ? 1.777 2.147 4.596 1.00 97.06 167 GLU A O 1
ATOM 1329 N N . PHE A 1 168 ? 3.908 1.436 4.623 1.00 97.94 168 PHE A N 1
ATOM 1330 C CA . PHE A 1 168 ? 3.607 0.257 5.435 1.00 97.94 168 PHE A CA 1
ATOM 1331 C C . PHE A 1 168 ? 3.016 0.662 6.791 1.00 97.94 168 PHE A C 1
ATOM 1333 O O . PHE A 1 168 ? 1.993 0.121 7.210 1.00 97.94 168 PHE A O 1
ATOM 1340 N N . ALA A 1 169 ? 3.612 1.653 7.459 1.00 97.50 169 ALA A N 1
ATOM 1341 C CA . ALA A 1 169 ? 3.099 2.176 8.721 1.00 97.50 169 ALA A CA 1
ATOM 1342 C C . ALA A 1 169 ? 1.683 2.763 8.583 1.00 97.50 169 ALA A C 1
ATOM 1344 O O . ALA A 1 169 ? 0.812 2.487 9.413 1.00 97.50 169 ALA A O 1
ATOM 1345 N N . LEU A 1 170 ? 1.418 3.515 7.509 1.00 96.81 170 LEU A N 1
ATOM 1346 C CA . LEU A 1 170 ? 0.083 4.037 7.205 1.00 96.81 170 LEU A CA 1
ATOM 1347 C C . LEU A 1 170 ? -0.932 2.913 6.970 1.00 96.81 170 LEU A C 1
ATOM 1349 O O . LEU A 1 170 ? -2.039 2.981 7.499 1.00 96.81 170 LEU A O 1
ATOM 1353 N N . VAL A 1 171 ? -0.565 1.862 6.232 1.00 97.06 171 VAL A N 1
ATOM 1354 C CA . VAL A 1 171 ? -1.413 0.676 6.012 1.00 97.06 171 VAL A CA 1
ATOM 1355 C C . VAL A 1 171 ? -1.702 -0.044 7.331 1.00 97.06 171 VAL A C 1
ATOM 13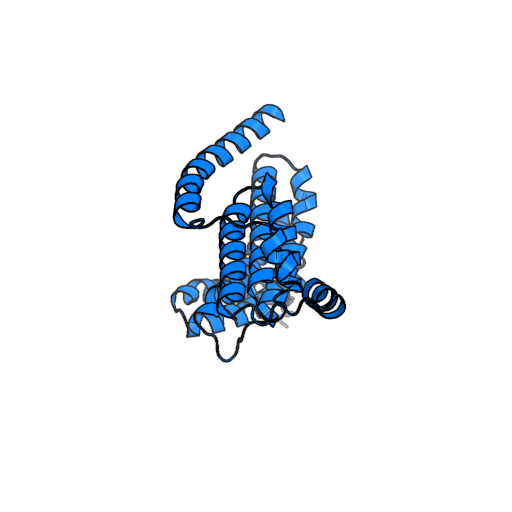57 O O . VAL A 1 171 ? -2.850 -0.419 7.591 1.00 97.06 171 VAL A O 1
ATOM 1360 N N . SER A 1 172 ? -0.701 -0.186 8.204 1.00 97.25 172 SER A N 1
ATOM 1361 C CA . SER A 1 172 ? -0.891 -0.747 9.543 1.00 97.25 172 SER A CA 1
ATOM 1362 C C . SER A 1 172 ? -1.882 0.078 10.364 1.00 97.25 172 SER A C 1
ATOM 1364 O O . SER A 1 172 ? -2.802 -0.487 10.958 1.00 97.25 172 SER A O 1
ATOM 1366 N N . TYR A 1 173 ? -1.752 1.405 10.367 1.00 97.38 173 TYR A N 1
ATOM 1367 C CA . TYR A 1 173 ? -2.674 2.284 11.087 1.00 97.38 173 TYR A CA 1
ATOM 1368 C C . TYR A 1 173 ? -4.086 2.285 10.477 1.00 97.38 173 TYR A C 1
ATOM 1370 O O . TYR A 1 173 ? -5.081 2.220 11.203 1.00 97.38 173 TYR A O 1
ATOM 1378 N N . TYR A 1 174 ? -4.192 2.243 9.148 1.00 95.56 174 TYR A N 1
ATOM 1379 C CA . TYR A 1 174 ? -5.459 2.097 8.431 1.00 95.56 174 TYR A CA 1
ATOM 1380 C C . TYR A 1 174 ? -6.201 0.820 8.856 1.00 95.56 174 TYR A C 1
ATOM 1382 O O . TYR A 1 174 ? -7.412 0.849 9.092 1.00 95.56 174 TYR A O 1
ATOM 1390 N N . SER A 1 175 ? -5.478 -0.293 9.038 1.00 95.62 175 SER A N 1
ATOM 1391 C CA . SER A 1 175 ? -6.061 -1.548 9.531 1.00 95.62 175 SER A CA 1
ATOM 1392 C C . SER A 1 175 ? -6.754 -1.368 10.883 1.00 95.62 175 SER A C 1
ATOM 1394 O O . SER A 1 175 ? -7.855 -1.878 11.078 1.00 95.62 175 SER A O 1
ATOM 1396 N N . PHE A 1 176 ? -6.160 -0.583 11.787 1.00 96.75 176 PHE A N 1
ATOM 1397 C CA . PHE A 1 176 ? -6.715 -0.296 13.104 1.00 96.75 176 PHE A CA 1
ATOM 1398 C C . PHE A 1 176 ? -7.972 0.563 13.019 1.00 96.75 176 PHE A C 1
ATOM 1400 O O . PHE A 1 176 ? -8.983 0.220 13.642 1.00 96.75 176 PHE A O 1
ATOM 1407 N N . GLN A 1 177 ? -7.932 1.637 12.227 1.00 94.88 177 GLN A N 1
ATOM 1408 C CA . GLN A 1 177 ? -9.064 2.550 12.046 1.00 94.88 177 GLN A CA 1
ATOM 1409 C C . GLN A 1 177 ? -10.284 1.836 11.452 1.00 94.88 177 GLN A C 1
ATOM 1411 O O . GLN A 1 177 ? -11.412 2.038 11.900 1.00 94.88 177 GLN A O 1
ATOM 1416 N N . HIS A 1 178 ? -10.056 0.939 10.493 1.00 92.94 178 HIS A N 1
ATOM 1417 C CA . HIS A 1 178 ? -11.120 0.304 9.717 1.00 92.94 178 HIS A CA 1
ATOM 1418 C C . HIS A 1 178 ? -11.381 -1.164 10.094 1.00 92.94 178 HIS A C 1
ATOM 1420 O O . HIS A 1 178 ? -12.168 -1.845 9.429 1.00 92.94 178 HIS A O 1
ATOM 1426 N N . ARG A 1 179 ? -10.795 -1.662 11.195 1.00 94.06 179 ARG A N 1
ATOM 1427 C CA . ARG A 1 179 ? -10.891 -3.074 11.618 1.00 94.06 179 ARG A CA 1
ATOM 1428 C C . ARG A 1 179 ? -12.319 -3.596 11.741 1.00 94.06 179 ARG A C 1
ATOM 1430 O O . ARG A 1 179 ? -12.586 -4.720 11.336 1.00 94.06 179 ARG A O 1
ATOM 1437 N N . LYS A 1 180 ? -13.249 -2.782 12.255 1.00 92.00 180 LYS A N 1
ATOM 1438 C CA . LYS A 1 180 ? -14.658 -3.174 12.439 1.00 92.00 180 LYS A CA 1
ATOM 1439 C C . LYS A 1 180 ? -15.363 -3.377 11.097 1.00 92.00 180 LYS A C 1
ATOM 1441 O O . LYS A 1 180 ? -16.053 -4.373 10.905 1.00 92.00 180 LYS A O 1
ATOM 1446 N N . VAL A 1 181 ? -15.146 -2.454 10.158 1.00 90.25 181 VAL A N 1
ATOM 1447 C CA . VAL A 1 181 ? -15.732 -2.503 8.809 1.00 90.25 181 VAL A CA 1
ATOM 1448 C C . VAL A 1 181 ? -15.212 -3.719 8.045 1.00 90.25 181 VAL A C 1
ATOM 1450 O O . VAL A 1 181 ? -15.998 -4.455 7.453 1.00 90.25 181 VAL A O 1
ATOM 1453 N N . MET A 1 182 ? -13.902 -3.959 8.120 1.00 91.81 182 MET A N 1
ATOM 1454 C CA . MET A 1 182 ? -13.228 -5.077 7.456 1.00 91.81 182 MET A CA 1
ATOM 1455 C C . MET A 1 182 ? -13.295 -6.402 8.234 1.00 91.81 182 MET A C 1
ATOM 1457 O O . MET A 1 182 ? -12.744 -7.402 7.770 1.00 91.81 182 MET A O 1
ATOM 1461 N N . ARG A 1 183 ? -13.945 -6.425 9.407 1.00 92.25 183 ARG A N 1
ATOM 1462 C CA . ARG A 1 183 ? -14.035 -7.590 10.308 1.00 92.25 183 ARG A CA 1
ATOM 1463 C C . ARG A 1 183 ? -12.665 -8.225 10.609 1.00 92.25 183 ARG A C 1
ATOM 1465 O O . ARG A 1 183 ? -12.520 -9.444 10.605 1.00 92.25 183 ARG A O 1
ATOM 1472 N N . LEU A 1 184 ? -11.647 -7.395 10.836 1.00 93.56 184 LEU A N 1
ATOM 1473 C CA . LEU A 1 184 ? -10.309 -7.853 11.214 1.00 93.56 184 LEU A CA 1
ATOM 1474 C C . LEU A 1 184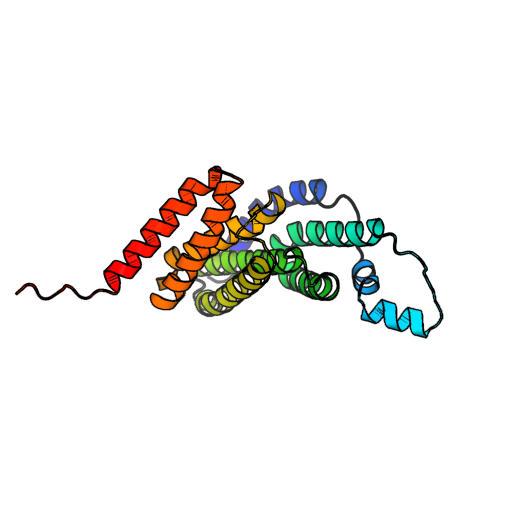 ? -10.268 -8.206 12.704 1.00 93.56 184 LEU A C 1
ATOM 1476 O O . LEU A 1 184 ? -10.874 -7.519 13.527 1.00 93.56 184 LEU A O 1
ATOM 1480 N N . THR A 1 185 ? -9.520 -9.251 13.058 1.00 94.25 185 THR A N 1
ATOM 1481 C CA . THR A 1 185 ? -9.315 -9.634 14.460 1.00 94.25 185 THR A CA 1
ATOM 1482 C C . THR A 1 185 ? -8.399 -8.630 15.158 1.00 94.25 185 THR A C 1
ATOM 1484 O O . THR A 1 185 ? -7.428 -8.150 14.570 1.00 94.25 185 THR A O 1
ATOM 1487 N N . ASN A 1 186 ? -8.666 -8.332 16.435 1.00 93.75 186 ASN A N 1
ATOM 1488 C CA . ASN A 1 186 ? -7.808 -7.431 17.214 1.00 93.75 186 ASN A CA 1
ATOM 1489 C C . ASN A 1 186 ? -6.360 -7.941 17.270 1.00 93.75 186 ASN A C 1
ATOM 1491 O O . ASN A 1 186 ? -5.438 -7.145 17.141 1.00 93.75 186 ASN A O 1
ATOM 1495 N N . GLN A 1 187 ? -6.165 -9.260 17.380 1.00 94.06 187 GLN A N 1
ATOM 1496 C CA . GLN A 1 187 ? -4.836 -9.873 17.374 1.00 94.06 187 GLN A CA 1
ATOM 1497 C C . GLN A 1 187 ? -4.091 -9.638 16.051 1.00 94.06 187 GLN A C 1
ATOM 1499 O O . GLN A 1 187 ? -2.953 -9.175 16.060 1.00 94.06 187 GLN A O 1
ATOM 1504 N N . GLY A 1 188 ? -4.741 -9.879 14.906 1.00 93.44 188 GLY A N 1
ATOM 1505 C CA . GLY A 1 188 ? -4.110 -9.667 13.600 1.00 93.44 188 GLY A CA 1
ATOM 1506 C C . GLY A 1 188 ? -3.780 -8.195 13.334 1.00 93.44 188 GLY A C 1
ATOM 1507 O O . GLY A 1 188 ? -2.747 -7.884 12.739 1.00 93.44 188 GLY A O 1
ATOM 1508 N N . VAL A 1 189 ? -4.625 -7.276 13.813 1.00 96.38 189 VAL A N 1
ATOM 1509 C CA . VAL A 1 189 ? -4.361 -5.829 13.762 1.00 96.38 189 VAL A CA 1
ATOM 1510 C C . VAL A 1 189 ? -3.194 -5.454 14.677 1.00 96.38 189 VAL A C 1
ATOM 1512 O O . VAL A 1 189 ? -2.326 -4.692 14.260 1.00 96.38 189 VAL A O 1
ATOM 1515 N N . LEU A 1 190 ? -3.125 -6.004 15.892 1.00 97.00 190 LEU A N 1
ATOM 1516 C CA . LEU A 1 190 ? -2.039 -5.743 16.836 1.00 97.00 190 LEU A CA 1
ATOM 1517 C C . LEU A 1 190 ? -0.679 -6.170 16.269 1.00 97.00 190 LEU A C 1
ATOM 1519 O O . LEU A 1 190 ? 0.276 -5.398 16.312 1.00 97.00 190 LEU A O 1
ATOM 1523 N N . GLU A 1 191 ? -0.588 -7.361 15.678 1.00 95.94 191 GLU A N 1
ATOM 1524 C CA . GLU A 1 191 ? 0.633 -7.833 15.009 1.00 95.94 191 GLU A CA 1
ATOM 1525 C C . GLU A 1 191 ? 1.045 -6.917 13.850 1.00 95.94 191 GLU A C 1
ATOM 1527 O O . GLU A 1 191 ? 2.222 -6.586 13.683 1.00 95.94 191 GLU A O 1
ATOM 1532 N N . MET A 1 192 ? 0.068 -6.457 13.064 1.00 96.00 192 MET A N 1
ATOM 1533 C CA . MET A 1 192 ? 0.304 -5.525 11.964 1.00 96.00 192 MET A CA 1
ATOM 1534 C C . MET A 1 192 ? 0.783 -4.156 12.455 1.00 96.00 192 MET A C 1
ATOM 1536 O O . MET A 1 192 ? 1.698 -3.582 11.861 1.00 96.00 192 MET A O 1
ATOM 1540 N N . LEU A 1 193 ? 0.216 -3.647 13.549 1.00 97.69 193 LEU A N 1
ATOM 1541 C CA . LEU A 1 193 ? 0.652 -2.407 14.184 1.00 97.69 193 LEU A CA 1
ATOM 1542 C C . LEU A 1 193 ? 2.057 -2.535 14.770 1.00 97.69 193 LEU A C 1
ATOM 1544 O O . LEU A 1 193 ? 2.852 -1.625 14.578 1.00 97.69 193 LEU A O 1
ATOM 1548 N N . LYS A 1 194 ? 2.408 -3.658 15.410 1.00 97.25 194 LYS A N 1
ATOM 1549 C CA . LYS A 1 194 ? 3.765 -3.894 15.937 1.00 97.25 194 LYS A CA 1
ATOM 1550 C C . LYS A 1 194 ? 4.819 -3.865 14.829 1.00 97.25 194 LYS A C 1
ATOM 1552 O O . LYS A 1 194 ? 5.864 -3.239 14.993 1.00 97.25 194 LYS A O 1
ATOM 1557 N N . LEU A 1 195 ? 4.533 -4.478 13.679 1.00 97.06 195 LEU A N 1
ATOM 1558 C CA . LEU A 1 195 ? 5.393 -4.356 12.494 1.00 97.06 195 LEU A CA 1
ATOM 1559 C C . LEU A 1 195 ? 5.404 -2.924 11.937 1.00 97.06 195 LEU A C 1
ATOM 1561 O O . LEU A 1 195 ? 6.467 -2.411 11.601 1.00 97.06 195 LEU A O 1
ATOM 1565 N N . GLY A 1 196 ? 4.244 -2.264 11.889 1.00 97.25 196 GLY A N 1
ATOM 1566 C CA . GLY A 1 196 ? 4.119 -0.872 11.448 1.00 97.25 196 GLY A CA 1
ATOM 1567 C C . GLY A 1 196 ? 4.918 0.095 12.319 1.00 97.25 196 GLY A C 1
ATOM 1568 O O . GLY A 1 196 ? 5.523 1.028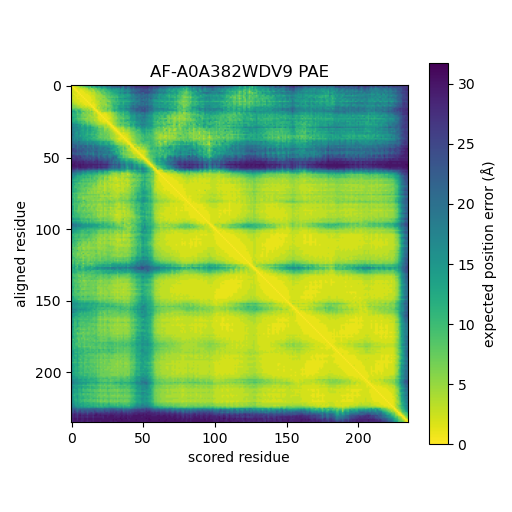 11.804 1.00 97.25 196 GLY A O 1
ATOM 1569 N N . LYS A 1 197 ? 4.994 -0.179 13.625 1.00 97.75 197 LYS A N 1
ATOM 1570 C CA . LYS A 1 197 ? 5.804 0.566 14.588 1.00 97.75 197 LYS A CA 1
ATOM 1571 C C . LYS A 1 197 ? 7.291 0.444 14.248 1.00 97.75 197 LYS A C 1
ATOM 1573 O O . LYS A 1 197 ? 7.977 1.449 14.130 1.00 97.75 197 LYS A O 1
ATOM 1578 N N . LYS A 1 198 ? 7.783 -0.773 14.003 1.00 97.19 198 LYS A N 1
ATOM 1579 C CA . LYS A 1 198 ? 9.180 -0.977 13.579 1.00 97.19 198 LYS A CA 1
ATOM 1580 C C . LYS A 1 198 ? 9.496 -0.225 12.280 1.00 97.19 198 LYS A C 1
ATOM 1582 O O . LYS A 1 198 ? 10.550 0.391 12.176 1.00 97.19 198 LYS A O 1
ATOM 1587 N N . ALA A 1 199 ? 8.574 -0.243 11.316 1.00 96.94 199 ALA A N 1
ATOM 1588 C CA . ALA A 1 199 ? 8.743 0.465 10.050 1.00 96.94 199 ALA A CA 1
ATOM 1589 C C . ALA A 1 199 ? 8.782 1.993 10.233 1.00 96.94 199 ALA A C 1
ATOM 1591 O O . ALA A 1 199 ? 9.689 2.648 9.727 1.00 96.94 199 ALA A O 1
ATOM 1592 N N . VAL A 1 200 ? 7.839 2.572 10.986 1.00 97.00 200 VAL A N 1
ATOM 1593 C CA . VAL A 1 200 ? 7.787 4.029 11.199 1.00 97.00 200 VAL A CA 1
ATOM 1594 C C . VAL A 1 200 ? 8.939 4.536 12.065 1.00 97.00 200 VAL A C 1
ATOM 1596 O O . VAL A 1 200 ? 9.393 5.656 11.857 1.00 97.00 200 VAL A O 1
ATOM 1599 N N . ASP A 1 201 ? 9.459 3.722 12.985 1.00 96.38 201 ASP A N 1
ATOM 1600 C CA . ASP A 1 201 ? 10.674 4.043 13.740 1.00 96.38 201 ASP A CA 1
ATOM 1601 C C . ASP A 1 201 ? 11.862 4.228 12.816 1.00 96.38 201 ASP A C 1
ATOM 1603 O O . ASP A 1 201 ? 12.491 5.284 12.837 1.00 96.38 201 ASP A O 1
ATOM 1607 N N . ALA A 1 202 ? 12.104 3.236 11.956 1.00 95.81 202 ALA A N 1
ATOM 1608 C CA . ALA A 1 202 ? 13.139 3.308 10.938 1.00 95.81 202 ALA A CA 1
ATOM 1609 C C . ALA A 1 202 ? 12.921 4.525 10.020 1.00 95.81 202 ALA A C 1
ATOM 1611 O O . ALA A 1 202 ? 13.852 5.285 9.764 1.00 95.81 202 ALA A O 1
ATOM 1612 N N . ALA A 1 203 ? 11.677 4.793 9.602 1.00 94.75 203 ALA A N 1
ATOM 1613 C CA . ALA A 1 203 ? 11.363 5.969 8.788 1.00 94.75 203 ALA A CA 1
ATOM 1614 C C . ALA A 1 203 ? 11.683 7.290 9.513 1.00 94.75 203 ALA A C 1
ATOM 1616 O O . ALA A 1 203 ? 12.134 8.245 8.883 1.00 94.75 203 ALA A O 1
ATOM 1617 N N . THR A 1 204 ? 11.473 7.343 10.832 1.00 94.50 204 THR A N 1
ATOM 1618 C CA . THR A 1 204 ? 11.663 8.539 11.669 1.00 94.50 204 THR A CA 1
ATOM 1619 C C . THR A 1 204 ? 13.142 8.871 11.875 1.00 94.50 204 THR A C 1
ATOM 1621 O O . THR A 1 204 ? 13.483 10.049 11.997 1.00 94.50 204 THR A O 1
ATOM 1624 N N . LEU A 1 205 ? 14.026 7.862 11.846 1.00 92.50 205 LEU A N 1
ATOM 1625 C CA . LEU A 1 205 ? 15.483 8.061 11.852 1.00 92.50 205 LEU A CA 1
ATOM 1626 C C . LEU A 1 205 ? 15.946 8.882 10.641 1.00 92.50 205 LEU A C 1
ATOM 1628 O O . LEU A 1 205 ? 16.808 9.747 10.776 1.00 92.50 205 LEU A O 1
ATOM 1632 N N . VAL A 1 206 ? 15.342 8.642 9.473 1.00 91.00 206 VAL A N 1
ATOM 1633 C CA . VAL A 1 206 ? 15.694 9.329 8.219 1.00 91.00 206 VAL A CA 1
ATOM 1634 C C . VAL A 1 206 ? 14.884 10.611 8.018 1.00 91.00 206 VAL A C 1
ATOM 1636 O O . VAL A 1 206 ? 15.396 11.600 7.494 1.00 91.00 206 VAL A O 1
ATOM 1639 N N . ASN A 1 207 ? 13.607 10.609 8.411 1.00 91.56 207 ASN A N 1
ATOM 1640 C CA . ASN A 1 207 ? 12.696 11.736 8.249 1.00 91.56 207 ASN A CA 1
ATOM 1641 C C . ASN A 1 207 ? 11.768 11.900 9.465 1.00 91.56 207 ASN A C 1
ATOM 1643 O O . ASN A 1 207 ? 10.788 11.176 9.643 1.00 91.56 207 ASN A O 1
ATOM 1647 N N . ARG A 1 208 ? 12.013 12.953 10.252 1.00 92.00 208 ARG A N 1
ATOM 1648 C CA . ARG A 1 208 ? 11.249 13.280 11.469 1.00 92.00 208 ARG A CA 1
ATOM 1649 C C . ARG A 1 208 ? 9.772 13.622 11.237 1.00 92.00 208 ARG A C 1
ATOM 1651 O O . ARG A 1 208 ? 9.011 13.686 12.197 1.00 92.00 208 ARG A O 1
ATOM 1658 N N . GLN A 1 209 ? 9.323 13.822 9.997 1.00 92.62 209 GLN A N 1
ATOM 1659 C CA . GLN A 1 209 ? 7.902 14.061 9.700 1.00 92.62 209 GLN A CA 1
ATOM 1660 C C . GLN A 1 209 ? 7.006 12.881 10.120 1.00 92.62 209 GLN A C 1
ATOM 1662 O O . GLN A 1 209 ? 5.818 13.068 10.388 1.00 92.62 209 GLN A O 1
ATOM 1667 N N . TYR A 1 210 ? 7.574 11.678 10.243 1.00 92.38 210 TYR A N 1
ATOM 1668 C CA . TYR A 1 210 ? 6.851 10.477 10.656 1.00 92.38 210 TYR A CA 1
ATOM 1669 C C . TYR A 1 210 ? 6.602 10.362 12.168 1.00 92.38 210 TYR A C 1
ATOM 1671 O O . TYR A 1 210 ? 5.815 9.504 12.573 1.00 92.38 210 TYR A O 1
ATOM 1679 N N . SER A 1 211 ? 7.148 11.254 13.006 1.00 93.25 211 SER A N 1
ATOM 1680 C CA . SER A 1 211 ? 6.965 11.208 14.468 1.00 93.25 211 SER A CA 1
ATOM 1681 C C . SER A 1 211 ? 5.492 11.232 14.894 1.00 93.25 211 SER A C 1
ATOM 1683 O O . SER A 1 211 ? 5.093 10.552 15.839 1.00 93.25 211 SER A O 1
ATOM 1685 N N . LYS A 1 212 ? 4.634 11.967 14.171 1.00 95.38 212 LYS A N 1
ATOM 1686 C CA . LYS A 1 212 ? 3.190 11.985 14.459 1.00 95.38 212 LYS A CA 1
ATOM 1687 C C . LYS A 1 212 ? 2.551 10.614 14.225 1.00 95.38 212 LYS A C 1
ATOM 1689 O O . LYS A 1 212 ? 1.783 10.146 15.063 1.00 95.38 212 LYS A O 1
ATOM 1694 N N . LEU A 1 213 ? 2.879 9.967 13.106 1.00 94.75 213 LEU A N 1
ATOM 1695 C CA . LEU A 1 213 ? 2.376 8.633 12.776 1.00 94.75 213 LEU A CA 1
ATOM 1696 C C . LEU A 1 213 ? 2.909 7.583 13.760 1.00 94.75 213 LEU A C 1
ATOM 1698 O O . LEU A 1 213 ? 2.162 6.706 14.189 1.00 94.75 213 LEU A O 1
ATOM 1702 N N . GLN A 1 214 ? 4.173 7.709 14.168 1.00 96.38 214 GLN A N 1
ATOM 1703 C CA . GLN A 1 214 ? 4.789 6.868 15.192 1.00 96.38 214 GLN A CA 1
ATOM 1704 C C . GLN A 1 214 ? 3.991 6.895 16.501 1.00 96.38 214 GLN A C 1
ATOM 1706 O O . GLN A 1 214 ? 3.641 5.836 17.027 1.00 96.38 214 GLN A O 1
ATOM 1711 N N . MET A 1 215 ? 3.629 8.087 16.983 1.00 96.38 215 MET A N 1
ATOM 1712 C CA . MET A 1 215 ? 2.804 8.233 18.186 1.00 96.38 215 MET A CA 1
ATOM 1713 C C . MET A 1 215 ? 1.390 7.674 17.999 1.00 96.38 215 MET A C 1
ATOM 1715 O O . MET A 1 215 ? 0.883 6.988 18.882 1.00 96.38 215 MET A O 1
ATOM 1719 N N . GLN A 1 216 ? 0.759 7.897 16.842 1.00 97.12 216 GLN A N 1
ATOM 1720 C CA . GLN A 1 216 ? -0.568 7.341 16.546 1.00 97.12 216 GLN A CA 1
ATOM 1721 C C . GLN A 1 216 ? -0.584 5.808 16.578 1.00 97.12 216 GLN A C 1
ATOM 1723 O O . GLN A 1 216 ? -1.518 5.211 17.119 1.00 97.12 216 GLN A O 1
ATOM 1728 N N . ILE A 1 217 ? 0.449 5.168 16.021 1.00 97.44 217 ILE A N 1
ATOM 1729 C CA . ILE A 1 217 ? 0.598 3.710 16.048 1.00 97.44 217 ILE A CA 1
ATOM 1730 C C . ILE A 1 217 ? 0.849 3.222 17.476 1.00 97.44 217 ILE A C 1
ATOM 1732 O O . ILE A 1 217 ? 0.240 2.233 17.879 1.00 97.44 217 ILE A O 1
ATOM 1736 N N . LEU A 1 218 ? 1.682 3.917 18.256 1.00 96.69 218 LEU A N 1
ATOM 1737 C CA . LEU A 1 218 ? 1.939 3.560 19.652 1.00 96.69 218 LEU A CA 1
ATOM 1738 C C . LEU A 1 218 ? 0.645 3.569 20.479 1.00 96.69 218 LEU A C 1
ATOM 1740 O O . LEU A 1 218 ? 0.320 2.573 21.120 1.00 96.69 218 LEU A O 1
ATOM 1744 N N . THR A 1 219 ? -0.149 4.638 20.381 1.00 96.94 219 THR A N 1
ATOM 1745 C CA . THR A 1 219 ? -1.448 4.734 21.063 1.00 96.94 219 THR A CA 1
ATOM 1746 C C . THR A 1 219 ? -2.417 3.636 20.616 1.00 96.94 219 THR A C 1
ATOM 1748 O O . THR A 1 219 ? -3.141 3.068 21.437 1.00 96.94 219 THR A O 1
ATOM 1751 N N . ALA A 1 220 ? -2.433 3.298 19.321 1.00 96.00 220 ALA A N 1
ATOM 1752 C CA . ALA A 1 220 ? -3.270 2.221 18.794 1.00 96.00 220 ALA A CA 1
ATOM 1753 C C . ALA A 1 220 ? -2.875 0.840 19.350 1.00 96.00 220 ALA A C 1
ATOM 1755 O O . ALA A 1 220 ? -3.756 0.033 19.651 1.00 96.00 220 ALA A O 1
ATOM 1756 N N . ILE A 1 221 ? -1.573 0.579 19.522 1.00 97.12 221 ILE A N 1
ATOM 1757 C CA . ILE A 1 221 ? -1.060 -0.647 20.151 1.00 97.12 221 ILE A CA 1
ATOM 1758 C C . ILE A 1 221 ? -1.541 -0.727 21.599 1.00 97.12 221 ILE A C 1
ATOM 1760 O O . ILE A 1 221 ? -2.201 -1.703 21.954 1.00 97.12 221 ILE A O 1
ATOM 1764 N N . SER A 1 222 ? -1.295 0.315 22.399 1.00 95.56 222 SER A N 1
ATOM 1765 C CA . SER A 1 222 ? -1.709 0.344 23.807 1.00 95.56 222 SER A CA 1
ATOM 1766 C C . SER A 1 222 ? -3.216 0.128 23.953 1.00 95.56 222 SER A C 1
ATOM 1768 O O . SER A 1 222 ? -3.651 -0.681 24.767 1.00 95.56 222 SER A O 1
ATOM 1770 N N . SER A 1 223 ? -4.025 0.771 23.104 1.00 94.19 223 SER A N 1
ATOM 1771 C CA . SER A 1 223 ? -5.481 0.591 23.095 1.00 94.19 223 SER A CA 1
ATOM 1772 C C . SER A 1 223 ? -5.905 -0.867 22.889 1.00 94.19 223 SER A C 1
ATOM 1774 O O . SER A 1 223 ? -6.846 -1.314 23.540 1.00 94.19 223 SER A O 1
ATOM 1776 N N . LEU A 1 224 ? -5.241 -1.617 22.004 1.00 92.00 224 LEU A N 1
ATOM 1777 C CA . LEU A 1 224 ? -5.577 -3.024 21.772 1.00 92.00 224 LEU A CA 1
ATOM 1778 C C . LEU A 1 224 ? -5.042 -3.951 22.867 1.00 92.00 224 LEU A C 1
ATOM 1780 O O . LEU A 1 224 ? -5.714 -4.924 23.199 1.00 92.00 224 LEU A O 1
ATOM 1784 N N . GLU A 1 225 ? -3.880 -3.653 23.446 1.00 91.06 225 GLU A N 1
ATOM 1785 C CA . GLU A 1 225 ? -3.304 -4.445 24.541 1.00 91.06 225 GLU A CA 1
ATOM 1786 C C . GLU A 1 225 ? -4.122 -4.310 25.834 1.00 91.06 225 GLU A C 1
ATOM 1788 O O . GLU A 1 225 ? -4.337 -5.302 26.532 1.00 91.06 225 GLU A O 1
ATOM 1793 N N . HIS A 1 226 ? -4.674 -3.124 26.115 1.00 80.69 226 HIS A N 1
ATOM 1794 C CA . HIS A 1 226 ? -5.611 -2.930 27.227 1.00 80.69 226 HIS A CA 1
ATOM 1795 C C . HIS A 1 226 ? -6.920 -3.705 27.049 1.00 80.69 226 HIS A C 1
ATOM 1797 O O . HIS A 1 226 ? -7.482 -4.171 28.029 1.00 80.69 226 HIS A O 1
ATOM 1803 N N . VAL A 1 227 ? -7.390 -3.890 25.812 1.00 71.81 227 VAL A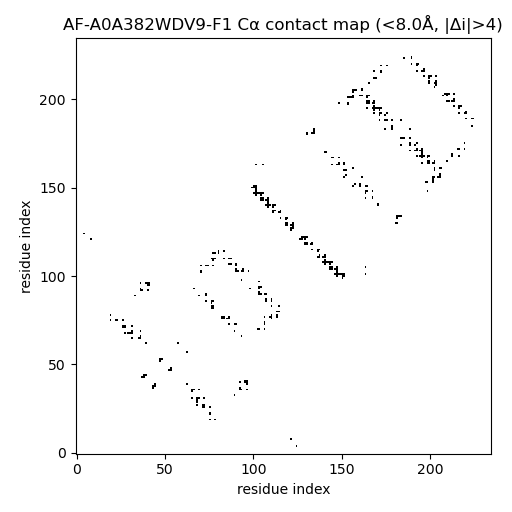 N 1
ATOM 1804 C CA . VAL A 1 227 ? -8.585 -4.702 25.519 1.00 71.81 227 VAL A CA 1
ATOM 1805 C C . VAL A 1 227 ? -8.312 -6.205 25.688 1.00 71.81 227 VAL A C 1
ATOM 1807 O O . VAL A 1 227 ? -9.246 -6.972 25.899 1.00 71.81 227 VAL A O 1
ATOM 1810 N N . GLN A 1 228 ? -7.052 -6.643 25.590 1.00 60.44 228 GLN A N 1
ATOM 1811 C CA . GLN A 1 228 ? -6.669 -8.053 25.736 1.00 60.44 228 GLN A CA 1
ATOM 1812 C C . GLN A 1 228 ? -6.424 -8.483 27.189 1.00 60.44 228 GLN A C 1
ATOM 1814 O O . GLN A 1 228 ? -6.544 -9.672 27.482 1.00 60.44 228 GLN A O 1
ATOM 1819 N N . LYS A 1 229 ? -6.103 -7.557 28.103 1.00 50.69 229 LYS A N 1
ATOM 1820 C CA . LYS A 1 229 ? -6.045 -7.858 29.540 1.00 50.69 229 LYS A CA 1
ATOM 1821 C C . LYS A 1 229 ? -7.466 -7.798 30.120 1.00 50.69 229 LYS A C 1
ATOM 1823 O O . LYS A 1 229 ? -8.052 -6.716 30.101 1.00 50.69 229 LYS A O 1
ATOM 1828 N N . PRO A 1 230 ? -8.042 -8.899 30.643 1.00 46.59 230 PRO A N 1
ATOM 1829 C CA . PRO A 1 230 ? -9.248 -8.782 31.457 1.00 46.59 230 PRO A CA 1
ATOM 1830 C C . PRO A 1 230 ? -8.942 -7.880 32.664 1.00 46.59 230 PRO A C 1
ATOM 1832 O O . PRO A 1 230 ? -7.782 -7.838 33.094 1.00 46.59 230 PRO A O 1
ATOM 1835 N N . PRO A 1 231 ? -9.931 -7.147 33.212 1.00 46.47 231 PRO A N 1
ATOM 1836 C CA . PRO A 1 231 ? -9.730 -6.452 34.474 1.00 46.47 231 PRO A CA 1
ATOM 1837 C C . PRO A 1 231 ? -9.256 -7.498 35.479 1.00 46.47 231 PRO A C 1
ATOM 1839 O O . PRO A 1 231 ? -9.945 -8.489 35.722 1.00 46.47 231 PRO A O 1
ATOM 1842 N N . SER A 1 232 ? -8.040 -7.320 35.993 1.00 48.53 232 SER A N 1
ATOM 1843 C CA . SER A 1 232 ? -7.565 -8.085 37.134 1.00 48.53 232 SER A CA 1
ATOM 1844 C C . SER A 1 232 ? -8.627 -7.939 38.210 1.00 48.53 232 SER A C 1
ATOM 1846 O O . SER A 1 232 ? -8.897 -6.818 38.640 1.00 48.53 232 SER A O 1
ATOM 1848 N N . SER A 1 233 ? -9.255 -9.052 38.579 1.00 44.72 233 SER A N 1
ATOM 1849 C CA . SER A 1 233 ? -10.053 -9.166 39.789 1.00 44.72 233 SER A CA 1
ATOM 1850 C C . SER A 1 233 ? -9.206 -8.625 40.935 1.00 44.72 233 SER A C 1
ATOM 1852 O O . SER A 1 233 ? -8.248 -9.266 41.367 1.00 44.72 233 SER A O 1
ATOM 1854 N N . SER A 1 234 ? -9.504 -7.394 41.334 1.00 38.28 234 SER A N 1
ATOM 1855 C CA . SER A 1 234 ? -9.045 -6.798 42.573 1.00 38.28 234 SER A CA 1
ATOM 1856 C C . SER A 1 234 ? -9.625 -7.643 43.701 1.00 38.28 234 SER A C 1
ATOM 1858 O O . SER A 1 234 ? -10.837 -7.601 43.923 1.00 38.28 234 SER A O 1
ATOM 1860 N N . ASN A 1 235 ? -8.765 -8.444 44.328 1.00 35.91 235 ASN A N 1
ATOM 1861 C CA . ASN A 1 235 ? -8.960 -8.892 45.702 1.00 35.91 235 ASN A CA 1
ATOM 1862 C C . ASN A 1 235 ? -8.506 -7.776 46.640 1.00 35.91 235 ASN A C 1
ATOM 1864 O O . ASN A 1 235 ? -7.487 -7.128 46.302 1.00 35.91 235 ASN A O 1
#

Organism: NCBI:txid408172

Solvent-accessible surface area (backbone atoms only — not comparable to full-atom values): 12614 Å² total; per-residue (Å²): 112,69,67,62,49,51,53,54,50,49,50,57,50,50,64,51,46,64,58,45,57,58,50,45,63,70,54,55,80,65,91,80,61,72,63,67,57,51,63,56,24,68,68,46,49,54,52,34,53,72,69,67,52,76,76,83,66,77,47,67,67,58,56,54,47,53,53,50,49,52,52,38,50,37,65,52,27,37,78,37,76,92,36,37,69,59,36,43,54,50,22,55,52,40,35,68,55,44,72,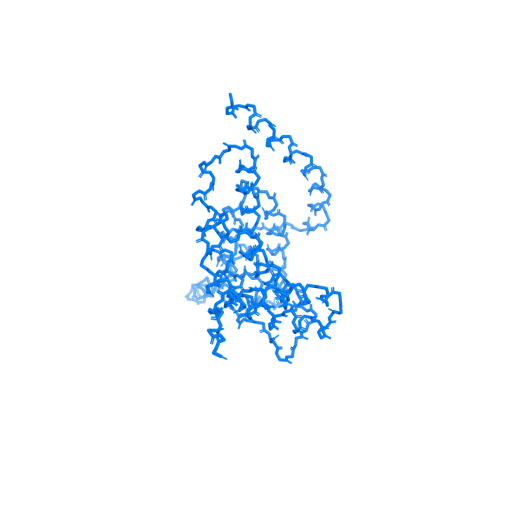73,53,28,61,33,30,44,52,40,15,48,30,35,46,39,52,43,51,52,34,51,52,39,36,76,66,70,39,61,76,34,54,73,51,41,41,63,39,47,51,51,21,53,51,24,35,49,58,15,46,75,48,45,60,62,89,70,49,52,82,86,42,35,64,55,22,45,49,42,22,49,53,22,47,48,44,60,79,42,21,78,82,48,68,53,54,70,66,64,38,44,57,39,29,56,53,16,44,54,28,21,51,31,26,28,77,73,39,67,83,36,51,64,58,41,50,54,38,51,54,53,44,52,58,53,54,58,70,68,49,72,83,74,82,82,126

Sequence (235 aa):
AKIILETKLALKLLDFSRSLDSEIRANITMPLSMDEIDHLSPRHGAVMEFLGNKELGSTYNKHQLIIRKAIAVMDIVKHIPFLHSLGLKMADKLEEVERKTPGPFLMEGRIHMQAMKLLTLRMMMDEYTAKNALTPTFKKVVVAYRKALKRTSLSDPHRTDIPVLGEFALVSYYSFQHRKVMRLTNQGVLEMLKLGKKAVDAATLVNRQYSKLQMQILTAISSLEHVQKPPSSSN

Secondary structure (DSSP, 8-state):
-HHHHHHHHHHHHHHHHHHHHHHHHHH--S---HHHHHTTSHHHHHHHHHTT-------HHHHHHHHHHHHHHHHHHTT-GGGHHHHHHHHHHHHHH-TTSSHHHHHHHHHHHHHHHHHHHHHHTT-GGGHHHHHHHHHHHHHHHHHHHTTS-SSS--GGGHHHHHHHHHHHHHHHHHTTTTT--HHHHHHHHHHHHHHHHHHHHH-GGGHHHHHHHHHHHHHHHHHHSPPP---

Nearest PDB structures (foldseek):
  8e12-assembly1_B  TM=4.674E-01  e=1.018E+00  synthetic construct
  9dze-assembly1_c  TM=2.587E-01  e=8.888E-01  synthetic construct
  8e0m-assembly2_F  TM=2.324E-01  e=1.598E+00  synthetic construct